Protein AF-A0A1V6E4R0-F1 (afdb_monomer_lite)

pLDDT: mean 75.66, std 22.54, range [30.5, 98.5]

Foldseek 3Di:
DPQDLVNVLVVVLVCLQPVPVVVDDDDDDDPDLDCSVLPPSNCVSCVKFKAAADCDQVSVCSTLVGGDNVVAPGPQWIWIADNVHSDTDIDGHDDDDPVNVVVVVVVVVVVDDDDDDDPVVPPPQPPAPPPQPADPVRDRPCLVVLLVQCVVVQWQDLVSSCVVVVHDSVVSVVSVVVCVVVVQWDDDPDRDTTGGRDDPVVPPPDDDDDDDDPDDDDDDDDDDDDDDDDDDDDDDDDDDDDDDDDDDD

Secondary structure (DSSP, 8-state):
----HHHHHHHHHHHHHHGGGGT-------S---TTTS-HHHHHH---EEEE--S-HHHHHHHHSSS-GGG--STTEEEEE-SS--SPEEEEPPP--HHHHHHHHHHHHTT----PPPGGGGS-GGG--------TTS--TTHHHHHHHHHHHTEE-HHHHHHHHT--HHHHHHHHHHHHHTTSB---BTTBPEEB---GGGSTT--------S--PPPPPPP--------------------------

Sequence (249 aa):
MQTTGKELEATLARLAAMSRAVGIHLVLATQRPSIDVITGLIKANIPSRIAFMVASKFDSRTIIDMVGAEKLLGRGDMLFSGAQDPFPVRMQGAFVSEEEVERVVAHVKTLGEPEYIDEEIFVDEEESEEPTLFDEDGSDPLFEKALEIVLQQGKASVSYIQRRLKIGFNRAARLVEMMEDKGIVGPAQGSKPRDVLRNPEVFDSHGMNSSFNLNSKPPIGPSLDTGSRRPIAQGQIGQDDQDKGRLSQ

Structure (mmCIF, N/CA/C/O backbone):
data_AF-A0A1V6E4R0-F1
#
_entry.id   AF-A0A1V6E4R0-F1
#
loop_
_atom_site.group_PDB
_atom_site.id
_atom_site.type_symbol
_atom_site.label_atom_id
_atom_site.label_alt_id
_atom_site.label_comp_id
_atom_site.label_asym_id
_atom_site.label_entity_id
_atom_site.label_seq_id
_atom_site.pdbx_PDB_ins_code
_atom_site.Cartn_x
_atom_site.Cartn_y
_atom_site.Cartn_z
_atom_site.occupancy
_atom_site.B_iso_or_equiv
_atom_site.auth_seq_id
_atom_site.auth_comp_id
_atom_site.auth_asym_id
_atom_site.auth_atom_id
_atom_site.pdbx_PDB_model_num
ATOM 1 N N . MET A 1 1 ? 0.170 17.679 13.433 1.00 42.09 1 MET A N 1
ATOM 2 C CA . MET A 1 1 ? 1.614 17.362 13.376 1.00 42.09 1 MET A CA 1
ATOM 3 C C . MET A 1 1 ? 1.994 17.115 11.919 1.00 42.09 1 MET A C 1
ATOM 5 O O . MET A 1 1 ? 1.344 16.296 11.286 1.00 42.09 1 MET A O 1
ATOM 9 N N . GLN A 1 2 ? 2.957 17.844 11.343 1.00 38.00 2 GLN A N 1
ATOM 10 C CA . GLN A 1 2 ? 3.540 17.429 10.059 1.00 38.00 2 GLN A CA 1
ATOM 11 C C . GLN A 1 2 ? 4.439 16.231 10.357 1.00 38.00 2 GLN A C 1
ATOM 13 O O . GLN A 1 2 ? 5.512 16.411 10.921 1.00 38.00 2 GLN A O 1
ATOM 18 N N . THR A 1 3 ? 3.978 15.019 10.056 1.00 49.62 3 THR A N 1
ATOM 19 C CA . THR A 1 3 ? 4.773 13.802 10.244 1.00 49.62 3 THR A CA 1
ATOM 20 C C . THR A 1 3 ? 6.029 13.919 9.390 1.00 49.62 3 THR A C 1
ATOM 22 O O . THR A 1 3 ? 5.954 14.041 8.164 1.00 49.62 3 THR A O 1
ATOM 25 N N . THR A 1 4 ? 7.196 13.933 10.024 1.00 66.62 4 THR A N 1
ATOM 26 C CA . THR A 1 4 ? 8.462 14.028 9.301 1.00 66.62 4 THR A CA 1
ATOM 27 C C . THR A 1 4 ? 8.647 12.738 8.499 1.00 66.62 4 THR A C 1
ATOM 29 O O . THR A 1 4 ? 8.345 11.656 9.000 1.00 66.62 4 THR A O 1
ATOM 32 N N . GLY A 1 5 ? 9.166 12.800 7.265 1.00 72.44 5 GLY A N 1
ATOM 33 C CA . GLY A 1 5 ? 9.269 11.611 6.395 1.00 72.44 5 GLY A CA 1
ATOM 34 C C . GLY A 1 5 ? 9.954 10.396 7.048 1.00 72.44 5 GLY A C 1
ATOM 35 O O . GLY A 1 5 ? 9.566 9.260 6.793 1.00 72.44 5 GLY A O 1
ATOM 36 N N . LYS A 1 6 ? 10.903 10.634 7.967 1.00 74.75 6 LYS A N 1
ATOM 37 C CA . LYS A 1 6 ? 11.596 9.587 8.739 1.00 74.75 6 LYS A CA 1
ATOM 38 C C . LYS A 1 6 ? 10.713 8.888 9.780 1.00 74.75 6 LYS A C 1
ATOM 40 O O . LYS A 1 6 ? 10.849 7.685 9.984 1.00 74.75 6 LYS A O 1
ATOM 45 N N . GLU A 1 7 ? 9.823 9.619 10.446 1.00 79.25 7 GLU A N 1
ATOM 46 C CA . GLU A 1 7 ? 8.916 9.058 11.462 1.00 79.25 7 GLU A CA 1
ATOM 47 C C . GLU A 1 7 ? 7.851 8.176 10.807 1.00 79.25 7 GLU A C 1
ATOM 49 O O . GLU A 1 7 ? 7.519 7.097 11.311 1.00 79.25 7 GLU A O 1
ATOM 54 N N . LEU A 1 8 ? 7.374 8.601 9.632 1.00 84.88 8 LEU A N 1
ATOM 55 C CA . LEU A 1 8 ? 6.464 7.818 8.805 1.00 84.88 8 LEU A CA 1
ATOM 56 C C . LEU A 1 8 ? 7.122 6.517 8.333 1.00 84.88 8 LEU A C 1
ATOM 58 O O . LEU A 1 8 ? 6.528 5.449 8.458 1.00 84.88 8 LEU A O 1
ATOM 62 N N . GLU A 1 9 ? 8.357 6.589 7.833 1.00 84.62 9 GLU A N 1
ATOM 63 C CA . GLU A 1 9 ? 9.107 5.420 7.366 1.00 84.62 9 GLU A CA 1
ATOM 64 C C . GLU A 1 9 ? 9.320 4.390 8.485 1.00 84.62 9 GLU A C 1
ATOM 66 O O . GLU A 1 9 ? 9.058 3.202 8.290 1.00 84.62 9 GLU A O 1
ATOM 71 N N . ALA A 1 10 ? 9.726 4.838 9.678 1.00 86.31 10 ALA A N 1
ATOM 72 C CA . ALA A 1 10 ? 9.909 3.964 10.836 1.00 86.31 10 ALA A CA 1
ATOM 73 C C . ALA A 1 10 ? 8.592 3.303 11.281 1.00 86.31 10 ALA A C 1
ATOM 75 O O . ALA A 1 10 ? 8.561 2.111 11.597 1.00 86.31 10 ALA A O 1
ATOM 76 N N . THR A 1 11 ? 7.491 4.057 11.271 1.00 89.19 11 THR A N 1
ATOM 77 C CA . THR A 1 11 ? 6.157 3.542 11.609 1.00 89.19 11 THR A CA 1
ATOM 78 C C . THR A 1 11 ? 5.674 2.519 10.588 1.00 89.19 11 THR A C 1
ATOM 80 O O . THR A 1 11 ? 5.191 1.451 10.967 1.00 89.19 11 THR A O 1
ATOM 83 N N . LEU A 1 12 ? 5.867 2.798 9.299 1.00 89.94 12 LEU A N 1
ATOM 84 C CA . LEU A 1 12 ? 5.490 1.892 8.223 1.00 89.94 12 LEU A CA 1
ATOM 85 C C . LEU A 1 12 ? 6.318 0.604 8.256 1.00 89.94 12 LEU A C 1
ATOM 87 O O . LEU A 1 12 ? 5.760 -0.482 8.115 1.00 89.94 12 LEU A O 1
ATOM 91 N N . ALA A 1 13 ? 7.625 0.708 8.511 1.00 87.31 13 ALA A N 1
ATOM 92 C CA . ALA A 1 13 ? 8.501 -0.446 8.686 1.00 87.31 13 ALA A CA 1
ATOM 93 C C .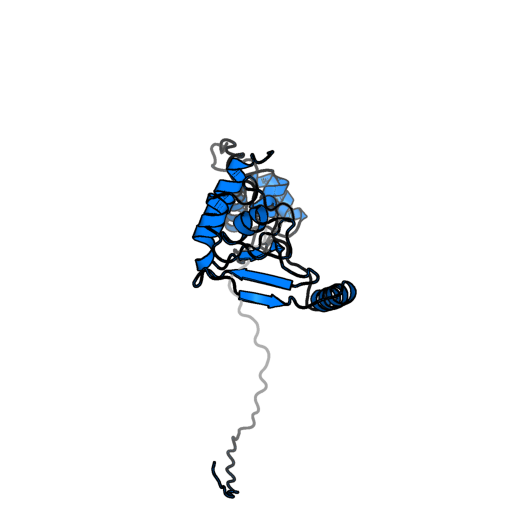 ALA A 1 13 ? 8.056 -1.322 9.869 1.00 87.31 13 ALA A C 1
ATOM 95 O O . ALA A 1 13 ? 7.944 -2.539 9.724 1.00 87.31 13 ALA A O 1
ATOM 96 N N . ARG A 1 14 ? 7.729 -0.711 11.018 1.00 89.19 14 ARG A N 1
ATOM 97 C CA . ARG A 1 14 ? 7.213 -1.422 12.200 1.00 89.19 14 ARG A CA 1
ATOM 98 C C . ARG A 1 14 ? 5.888 -2.129 11.907 1.00 89.19 14 ARG A C 1
ATOM 100 O O . ARG A 1 14 ? 5.741 -3.304 12.242 1.00 89.19 14 ARG A O 1
ATOM 107 N N . LEU A 1 15 ? 4.947 -1.439 11.257 1.00 91.69 15 LEU A N 1
ATOM 108 C CA . LEU A 1 15 ? 3.675 -2.032 10.840 1.00 91.69 15 LEU A CA 1
ATOM 109 C C . LEU A 1 15 ? 3.909 -3.216 9.900 1.00 91.69 15 LEU A C 1
ATOM 111 O O . LEU A 1 15 ? 3.406 -4.304 10.164 1.00 91.69 15 LEU A O 1
ATOM 115 N N . ALA A 1 16 ? 4.709 -3.052 8.848 1.00 88.50 16 ALA A N 1
ATOM 116 C CA . ALA A 1 16 ? 4.997 -4.118 7.891 1.00 88.50 16 ALA A CA 1
ATOM 117 C C . ALA A 1 16 ? 5.653 -5.350 8.551 1.00 88.50 16 ALA A C 1
ATOM 119 O O . ALA A 1 16 ? 5.301 -6.479 8.214 1.00 88.50 16 ALA A O 1
ATOM 120 N N . ALA A 1 17 ? 6.534 -5.152 9.538 1.00 86.19 17 ALA A N 1
ATOM 121 C CA . ALA A 1 17 ? 7.212 -6.240 10.243 1.00 86.19 17 ALA A CA 1
ATOM 122 C C . ALA A 1 17 ? 6.286 -7.072 11.153 1.00 86.19 17 ALA A C 1
ATOM 124 O O . ALA A 1 17 ? 6.442 -8.290 11.242 1.00 86.19 17 ALA A O 1
ATOM 125 N N . MET A 1 18 ? 5.338 -6.433 11.849 1.00 89.75 18 MET A N 1
ATOM 126 C CA . MET A 1 18 ? 4.561 -7.072 12.928 1.00 89.75 18 MET A CA 1
ATOM 127 C C . MET A 1 18 ? 3.125 -7.454 12.531 1.00 89.75 18 MET A C 1
ATOM 129 O O . MET A 1 18 ? 2.499 -8.290 13.181 1.00 89.75 18 MET A O 1
ATOM 133 N N . SER A 1 19 ? 2.594 -6.863 11.460 1.00 92.44 19 SER A N 1
ATOM 134 C CA . SER A 1 19 ? 1.166 -6.918 11.106 1.00 92.44 19 SER A CA 1
ATOM 135 C C . SER A 1 19 ? 0.656 -8.276 10.612 1.00 92.44 19 SER A C 1
ATOM 137 O O . SER A 1 19 ? -0.530 -8.576 10.755 1.00 92.44 19 SER A O 1
ATOM 139 N N . ARG A 1 20 ? 1.535 -9.137 10.077 1.00 90.38 20 ARG A N 1
ATOM 140 C CA . ARG A 1 20 ? 1.129 -10.399 9.429 1.00 90.38 20 ARG A CA 1
ATOM 141 C C . ARG A 1 20 ? 0.319 -11.318 10.344 1.00 90.38 20 ARG A C 1
ATOM 143 O O . ARG A 1 20 ? -0.656 -11.908 9.895 1.00 90.38 20 ARG A O 1
ATOM 150 N N . ALA A 1 21 ? 0.740 -11.475 11.597 1.00 89.56 21 ALA A N 1
ATOM 151 C CA . ALA A 1 21 ? 0.092 -12.397 12.531 1.00 89.56 21 ALA A CA 1
ATOM 152 C C . ALA A 1 21 ? -1.265 -11.879 13.037 1.00 89.56 21 ALA A C 1
ATOM 154 O O . ALA A 1 21 ? -2.096 -12.674 13.462 1.00 89.56 21 ALA A O 1
ATOM 155 N N . VAL A 1 22 ? -1.489 -10.563 12.969 1.00 94.06 22 VAL A N 1
ATOM 156 C CA . VAL A 1 22 ? -2.714 -9.898 13.442 1.00 94.06 22 VAL A CA 1
ATOM 157 C C . VAL A 1 22 ? -3.698 -9.582 12.310 1.00 94.06 22 VAL A C 1
ATOM 159 O O . VAL A 1 22 ? -4.733 -8.975 12.553 1.00 94.06 22 VAL A O 1
ATOM 162 N N . GLY A 1 23 ? -3.395 -10.000 11.074 1.00 93.75 23 GLY A N 1
ATOM 163 C CA . GLY A 1 23 ? -4.292 -9.847 9.924 1.00 93.75 23 GLY A CA 1
ATOM 164 C C . GLY A 1 23 ? -4.347 -8.436 9.335 1.00 93.75 23 GLY A C 1
ATOM 165 O O . GLY A 1 23 ? -5.290 -8.110 8.619 1.00 93.75 23 GLY A O 1
ATOM 166 N N . ILE A 1 24 ? -3.348 -7.595 9.614 1.00 93.94 24 ILE A N 1
ATOM 167 C CA . ILE A 1 24 ? -3.218 -6.277 8.984 1.00 93.94 24 ILE A CA 1
ATOM 168 C C . ILE A 1 24 ? -2.293 -6.419 7.767 1.00 93.94 24 ILE A C 1
ATOM 170 O O . ILE A 1 24 ? -1.216 -7.009 7.851 1.00 93.94 24 ILE A O 1
ATOM 174 N N . HIS A 1 25 ? -2.710 -5.887 6.618 1.00 93.69 25 HIS A N 1
ATOM 175 C CA . HIS A 1 25 ? -1.966 -5.975 5.361 1.00 93.69 25 HIS A CA 1
ATOM 176 C C . HIS A 1 25 ? -1.812 -4.592 4.734 1.00 93.69 25 HIS A C 1
ATOM 178 O O . HIS A 1 25 ? -2.755 -3.806 4.707 1.00 93.69 25 HIS A O 1
ATOM 184 N N . LEU A 1 26 ? -0.621 -4.305 4.210 1.00 93.25 26 LEU A N 1
ATOM 185 C CA . LEU A 1 26 ? -0.302 -3.027 3.581 1.00 93.25 26 LEU A CA 1
ATOM 186 C C . LEU A 1 26 ? -0.166 -3.201 2.069 1.00 93.25 26 LEU A C 1
ATOM 188 O O . LEU A 1 26 ? 0.547 -4.090 1.602 1.00 93.25 26 LEU A O 1
ATOM 192 N N . VAL A 1 27 ? -0.806 -2.309 1.316 1.00 94.75 27 VAL A N 1
ATOM 193 C CA . VAL A 1 27 ? -0.622 -2.164 -0.132 1.00 94.75 27 VAL A CA 1
ATOM 194 C C . VAL A 1 27 ? -0.104 -0.757 -0.389 1.00 94.75 27 VAL A C 1
ATOM 196 O O . VAL A 1 27 ? -0.798 0.220 -0.125 1.00 94.75 27 VAL A O 1
ATOM 199 N N . LEU A 1 28 ? 1.128 -0.656 -0.889 1.00 93.94 28 LEU A N 1
ATOM 200 C CA . LEU A 1 28 ? 1.759 0.619 -1.221 1.00 93.94 28 LEU A CA 1
ATOM 201 C C . LEU A 1 28 ? 1.906 0.738 -2.735 1.00 93.94 28 LEU A C 1
ATOM 203 O O . LEU A 1 28 ? 2.437 -0.163 -3.383 1.00 93.94 28 LEU A O 1
ATOM 207 N N . ALA A 1 29 ? 1.471 1.868 -3.286 1.00 95.94 29 ALA A N 1
ATOM 208 C CA . ALA A 1 29 ? 1.579 2.172 -4.706 1.00 95.94 29 ALA A CA 1
ATOM 209 C C . ALA A 1 29 ? 2.242 3.538 -4.903 1.00 95.94 29 ALA A C 1
ATOM 211 O O . ALA A 1 29 ? 1.951 4.495 -4.188 1.00 95.94 29 ALA A O 1
ATOM 212 N N . THR A 1 30 ? 3.136 3.638 -5.886 1.00 95.06 30 THR A N 1
ATOM 213 C CA . THR A 1 30 ? 3.796 4.895 -6.255 1.00 95.06 30 THR A CA 1
ATOM 214 C C . THR A 1 30 ? 4.071 4.935 -7.753 1.00 95.06 30 THR A C 1
ATOM 216 O O . THR A 1 30 ? 4.381 3.915 -8.363 1.00 95.06 30 THR A O 1
ATOM 219 N N . GLN A 1 31 ? 3.994 6.130 -8.338 1.00 94.81 31 GLN A N 1
ATOM 220 C CA . GLN A 1 31 ? 4.469 6.401 -9.702 1.00 94.81 31 GLN A CA 1
ATOM 221 C C . GLN A 1 31 ? 5.905 6.943 -9.725 1.00 94.81 31 GLN A C 1
ATOM 223 O O . GLN A 1 31 ? 6.468 7.165 -10.794 1.00 94.81 31 GLN A O 1
ATOM 228 N N . ARG A 1 32 ? 6.505 7.182 -8.553 1.00 92.19 32 ARG A N 1
ATOM 229 C CA . ARG A 1 32 ? 7.853 7.736 -8.406 1.00 92.19 32 ARG A CA 1
ATOM 230 C C . ARG A 1 32 ? 8.767 6.700 -7.740 1.00 92.19 32 ARG A C 1
ATOM 232 O O . ARG A 1 32 ? 8.964 6.767 -6.527 1.00 92.19 32 ARG A O 1
ATOM 239 N N . PRO A 1 33 ? 9.308 5.733 -8.502 1.00 92.12 33 PRO A N 1
ATOM 240 C CA . PRO A 1 33 ? 10.182 4.687 -7.976 1.00 92.12 33 PRO A CA 1
ATOM 241 C C . PRO A 1 33 ? 11.618 5.198 -7.762 1.00 92.12 33 PRO A C 1
ATOM 243 O O . PRO A 1 33 ? 12.558 4.741 -8.409 1.00 92.12 33 PRO A O 1
ATOM 246 N N . SER A 1 34 ? 11.797 6.168 -6.860 1.00 92.56 34 SER A N 1
ATOM 247 C CA . SER A 1 34 ? 13.116 6.669 -6.447 1.00 92.56 34 SER A CA 1
ATOM 248 C C . SER A 1 34 ? 13.572 6.039 -5.130 1.00 92.56 34 SER A C 1
ATOM 250 O O . SER A 1 34 ? 12.755 5.551 -4.351 1.00 92.56 34 SER A O 1
ATOM 252 N N . ILE A 1 35 ? 14.882 6.075 -4.864 1.00 90.62 35 ILE A N 1
ATOM 253 C CA . ILE A 1 35 ? 15.480 5.550 -3.620 1.00 90.62 35 ILE A CA 1
ATOM 254 C C . ILE A 1 35 ? 14.930 6.277 -2.385 1.00 90.62 35 ILE A C 1
ATOM 256 O O . ILE A 1 35 ? 14.773 5.661 -1.337 1.00 90.62 35 ILE A O 1
ATOM 260 N N . ASP A 1 36 ? 14.585 7.558 -2.525 1.00 88.50 36 ASP A N 1
ATOM 261 C CA . ASP A 1 36 ? 14.012 8.362 -1.439 1.00 88.50 36 ASP A CA 1
ATOM 262 C C . ASP A 1 36 ? 12.571 7.956 -1.085 1.00 88.50 36 ASP A C 1
ATOM 264 O O . ASP A 1 36 ? 12.088 8.283 -0.007 1.00 88.50 36 ASP A O 1
ATOM 268 N N . VAL A 1 37 ? 11.871 7.266 -1.995 1.00 90.75 37 VAL A N 1
ATOM 269 C CA . VAL A 1 37 ? 10.492 6.790 -1.790 1.00 90.75 37 VAL A CA 1
ATOM 270 C C . VAL A 1 37 ? 10.483 5.302 -1.444 1.00 90.75 37 VAL A C 1
ATOM 272 O O . VAL A 1 37 ? 9.828 4.883 -0.494 1.00 90.75 37 VAL A O 1
ATOM 275 N N . ILE A 1 38 ? 11.216 4.493 -2.209 1.00 93.00 38 ILE A N 1
ATOM 276 C CA . ILE A 1 38 ? 11.366 3.050 -2.000 1.00 93.00 38 ILE A CA 1
ATOM 277 C C . ILE A 1 38 ? 12.720 2.815 -1.329 1.00 93.00 38 ILE A C 1
ATOM 279 O O . ILE A 1 38 ? 13.686 2.335 -1.930 1.00 93.00 38 ILE A O 1
ATOM 283 N N . THR A 1 39 ? 12.792 3.218 -0.066 1.00 91.69 39 THR A N 1
ATOM 284 C CA . THR A 1 39 ? 14.018 3.159 0.727 1.00 91.69 39 THR A CA 1
ATOM 285 C C . THR A 1 39 ? 14.410 1.717 1.067 1.00 91.69 39 THR A C 1
ATOM 287 O O . THR A 1 39 ? 13.644 0.762 0.903 1.00 91.69 39 THR A O 1
ATOM 290 N N . GLY A 1 40 ? 15.617 1.540 1.610 1.00 90.38 40 GLY A N 1
ATOM 291 C CA . GLY A 1 40 ? 16.072 0.238 2.105 1.00 90.38 40 GLY A CA 1
ATOM 292 C C . GLY A 1 40 ? 15.180 -0.346 3.208 1.00 90.38 40 GLY A C 1
ATOM 293 O O . GLY A 1 40 ? 14.926 -1.549 3.191 1.00 90.38 40 GLY A O 1
ATOM 294 N N . LEU A 1 41 ? 14.658 0.484 4.123 1.00 89.81 41 LEU A N 1
ATOM 295 C CA . LEU A 1 41 ? 13.778 0.024 5.207 1.00 89.81 41 LEU A CA 1
ATOM 296 C C . LEU A 1 41 ? 12.429 -0.465 4.677 1.00 89.81 41 LEU A C 1
ATOM 298 O O . LEU A 1 41 ? 11.931 -1.497 5.130 1.00 89.81 41 LEU A O 1
ATOM 302 N N . ILE A 1 42 ? 11.869 0.230 3.684 1.00 90.69 42 ILE A N 1
ATOM 303 C CA . ILE A 1 42 ? 10.640 -0.193 3.004 1.00 90.69 42 ILE A CA 1
ATOM 304 C C . ILE A 1 42 ? 10.873 -1.537 2.308 1.00 90.69 42 ILE A C 1
ATOM 306 O O . ILE A 1 42 ? 10.118 -2.487 2.520 1.00 90.69 42 ILE A O 1
ATOM 310 N N . LYS A 1 43 ? 11.966 -1.664 1.543 1.00 90.75 43 LYS A N 1
ATOM 311 C CA . LYS A 1 43 ? 12.306 -2.919 0.855 1.00 90.75 43 LYS A CA 1
ATOM 312 C C . LYS A 1 43 ? 12.520 -4.079 1.824 1.00 90.75 43 LYS A C 1
ATOM 314 O O . LYS A 1 43 ? 12.065 -5.182 1.534 1.00 90.75 43 LYS A O 1
ATOM 319 N N . ALA A 1 44 ? 13.162 -3.844 2.966 1.00 90.19 44 ALA A N 1
ATOM 320 C CA . ALA A 1 44 ? 13.435 -4.884 3.954 1.00 90.19 44 ALA A CA 1
ATOM 321 C C . ALA A 1 44 ? 12.159 -5.500 4.556 1.00 90.19 44 ALA A C 1
ATOM 323 O O . ALA A 1 44 ? 12.159 -6.685 4.877 1.00 90.19 44 ALA A O 1
ATOM 324 N N . ASN A 1 45 ? 11.076 -4.724 4.677 1.00 91.75 45 ASN A N 1
ATOM 325 C CA . ASN A 1 45 ? 9.836 -5.175 5.319 1.00 91.75 45 ASN A CA 1
ATOM 326 C C . ASN A 1 45 ? 8.708 -5.518 4.333 1.00 91.75 45 ASN A C 1
ATOM 328 O O . ASN A 1 45 ? 7.705 -6.107 4.728 1.00 91.75 45 ASN A O 1
ATOM 332 N N . ILE A 1 46 ? 8.866 -5.189 3.047 1.00 92.31 46 ILE A N 1
ATOM 333 C CA . ILE A 1 46 ? 7.882 -5.471 1.995 1.00 92.31 46 ILE A CA 1
ATOM 334 C C . ILE A 1 46 ? 8.555 -6.321 0.909 1.00 92.31 46 ILE A C 1
ATOM 336 O O . ILE A 1 46 ? 9.097 -5.786 -0.066 1.00 92.31 46 ILE A O 1
ATOM 340 N N . PRO A 1 47 ? 8.573 -7.657 1.082 1.00 91.06 47 PRO A N 1
ATOM 341 C CA . PRO A 1 47 ? 9.301 -8.557 0.191 1.00 91.06 47 PRO A CA 1
ATOM 342 C C . PRO A 1 47 ? 8.534 -8.890 -1.097 1.00 91.06 47 PRO A C 1
ATOM 344 O O . PRO A 1 47 ? 9.150 -9.270 -2.084 1.00 91.06 47 PRO A O 1
ATOM 347 N N . SER A 1 48 ? 7.203 -8.748 -1.109 1.00 94.44 48 SER A N 1
ATOM 348 C CA . SER A 1 48 ? 6.384 -8.966 -2.312 1.00 94.44 48 SER A CA 1
ATOM 349 C C . SER A 1 48 ? 6.200 -7.659 -3.067 1.00 94.44 48 SER A C 1
ATOM 351 O O . SER A 1 48 ? 5.754 -6.673 -2.480 1.00 94.44 48 SER A O 1
ATOM 353 N N . ARG A 1 49 ? 6.562 -7.636 -4.351 1.00 95.94 49 ARG A N 1
ATOM 354 C CA . ARG A 1 49 ? 6.628 -6.402 -5.143 1.00 95.94 49 ARG A CA 1
ATOM 355 C C . ARG A 1 49 ? 6.104 -6.619 -6.551 1.00 95.94 49 ARG A C 1
ATOM 357 O O . ARG A 1 49 ? 6.329 -7.665 -7.154 1.00 95.94 49 ARG A O 1
ATOM 364 N N . ILE A 1 50 ? 5.430 -5.601 -7.069 1.00 97.62 50 ILE A N 1
ATOM 365 C CA . ILE A 1 50 ? 4.929 -5.550 -8.441 1.00 97.62 50 ILE A CA 1
ATOM 366 C C . ILE A 1 50 ? 5.532 -4.315 -9.102 1.00 97.62 50 ILE A C 1
ATOM 368 O O . ILE A 1 50 ? 5.430 -3.212 -8.565 1.00 97.62 50 ILE A O 1
ATOM 372 N N . ALA A 1 51 ? 6.147 -4.497 -10.266 1.00 97.81 51 ALA A N 1
ATOM 373 C CA . ALA A 1 51 ? 6.588 -3.407 -11.125 1.00 97.81 51 ALA A CA 1
ATOM 374 C C . ALA A 1 51 ? 5.811 -3.442 -12.442 1.00 97.81 51 ALA A C 1
ATOM 376 O O . ALA A 1 51 ? 5.895 -4.413 -13.193 1.00 97.81 51 ALA A O 1
ATOM 377 N N . PHE A 1 52 ? 5.081 -2.366 -12.727 1.00 98.25 52 PHE A N 1
ATOM 378 C CA . PHE A 1 52 ? 4.589 -2.072 -14.072 1.00 98.25 52 PHE A CA 1
ATOM 379 C C . PHE A 1 52 ? 5.706 -1.457 -14.923 1.00 98.25 52 PHE A C 1
ATOM 381 O O . PHE A 1 52 ? 6.831 -1.276 -14.456 1.00 98.25 52 PHE A O 1
ATOM 388 N N . MET A 1 53 ? 5.396 -1.133 -16.180 1.00 97.88 53 MET A N 1
ATOM 389 C CA . MET A 1 53 ? 6.326 -0.444 -17.072 1.00 97.88 53 MET A CA 1
ATOM 390 C C . MET A 1 53 ? 6.898 0.822 -16.421 1.00 97.88 53 MET A C 1
ATOM 392 O O . MET A 1 53 ? 6.153 1.709 -16.005 1.00 97.88 53 MET A O 1
ATOM 396 N N . VAL A 1 54 ? 8.227 0.905 -16.373 1.00 97.38 54 VAL A N 1
ATOM 397 C CA . VAL A 1 54 ? 8.980 2.057 -15.852 1.00 97.38 54 VAL A CA 1
ATOM 398 C C . VAL A 1 54 ? 9.873 2.663 -16.928 1.00 97.38 54 VAL A C 1
ATOM 400 O O . VAL A 1 54 ? 10.159 2.034 -17.944 1.00 97.38 54 VAL A O 1
ATOM 403 N N . ALA A 1 55 ? 10.339 3.890 -16.700 1.00 95.88 55 ALA A N 1
ATOM 404 C CA . ALA A 1 55 ? 11.126 4.626 -17.684 1.00 95.88 55 ALA A CA 1
ATOM 405 C C . ALA A 1 55 ? 12.553 4.082 -17.855 1.00 95.88 55 ALA A C 1
ATOM 407 O O . ALA A 1 55 ? 13.133 4.205 -18.935 1.00 95.88 55 ALA A O 1
ATOM 408 N N . SER A 1 56 ? 13.151 3.508 -16.804 1.00 97.25 56 SER A N 1
ATOM 409 C CA . SER A 1 56 ? 14.566 3.145 -16.827 1.00 97.25 56 SER A CA 1
ATOM 410 C C . SER A 1 56 ? 14.906 1.849 -16.086 1.00 97.25 56 SER A C 1
ATOM 412 O O . SER A 1 56 ? 14.212 1.396 -15.177 1.00 97.25 56 SER A O 1
ATOM 414 N N . LYS A 1 57 ? 16.072 1.283 -16.431 1.00 97.94 57 LYS A N 1
ATOM 415 C CA . LYS A 1 57 ? 16.689 0.159 -15.700 1.00 97.94 57 LYS A CA 1
ATOM 416 C C . LYS A 1 57 ? 16.950 0.488 -14.230 1.00 97.94 57 LYS A C 1
ATOM 418 O O . LYS A 1 57 ? 17.033 -0.424 -13.412 1.00 97.94 57 LYS A O 1
ATOM 423 N N . PHE A 1 58 ? 17.177 1.764 -13.916 1.00 97.31 58 PHE A N 1
ATOM 424 C CA . PHE A 1 58 ? 17.401 2.213 -12.547 1.00 97.31 58 PHE A CA 1
ATOM 425 C C . PHE A 1 58 ? 16.104 2.103 -11.745 1.00 97.31 58 PHE A C 1
ATOM 427 O O . PHE A 1 58 ? 16.100 1.438 -10.717 1.00 97.31 58 PHE A O 1
ATOM 434 N N . ASP A 1 59 ? 14.995 2.607 -12.288 1.00 96.94 59 ASP A N 1
ATOM 435 C CA . ASP A 1 59 ? 13.665 2.502 -11.675 1.00 96.94 59 ASP A CA 1
ATOM 436 C C . ASP A 1 59 ? 13.240 1.042 -11.473 1.00 96.94 59 ASP A C 1
ATOM 438 O O . ASP A 1 59 ? 12.732 0.682 -10.413 1.00 96.94 59 ASP A O 1
ATOM 442 N N . SER A 1 60 ? 13.519 0.173 -12.454 1.00 97.25 60 SER A N 1
ATOM 443 C CA . SER A 1 60 ? 13.262 -1.270 -12.332 1.00 97.25 60 SER A CA 1
ATOM 444 C C . SER A 1 60 ? 13.996 -1.855 -11.123 1.00 97.25 60 SER A C 1
ATOM 446 O O . SER A 1 60 ? 13.389 -2.535 -10.296 1.00 97.25 60 SER A O 1
ATOM 448 N N . ARG A 1 61 ? 15.290 -1.542 -10.969 1.00 96.00 61 ARG A N 1
ATOM 449 C CA . ARG A 1 61 ? 16.076 -2.002 -9.816 1.00 96.00 61 ARG A CA 1
ATOM 450 C C . ARG A 1 61 ? 15.594 -1.399 -8.504 1.00 96.00 61 ARG A C 1
ATOM 452 O O . ARG A 1 61 ? 15.657 -2.074 -7.486 1.00 96.00 61 ARG A O 1
ATOM 459 N N . THR A 1 62 ? 15.109 -0.164 -8.508 1.00 96.50 62 THR A N 1
ATOM 460 C CA . THR A 1 62 ? 14.565 0.451 -7.296 1.00 96.50 62 THR A CA 1
ATOM 461 C C . THR A 1 62 ? 13.353 -0.321 -6.769 1.00 96.50 62 THR A C 1
ATOM 463 O O . THR A 1 62 ? 13.238 -0.493 -5.559 1.00 96.50 62 THR A O 1
ATOM 466 N N . ILE A 1 63 ? 12.484 -0.832 -7.652 1.00 96.31 63 ILE A N 1
ATOM 467 C CA . ILE A 1 63 ? 11.267 -1.557 -7.252 1.00 96.31 63 ILE A CA 1
ATOM 468 C C . ILE A 1 63 ? 11.551 -3.035 -6.963 1.00 96.31 63 ILE A C 1
ATOM 470 O O . ILE A 1 63 ? 11.182 -3.519 -5.902 1.00 96.31 63 ILE A O 1
ATOM 474 N N . ILE A 1 64 ? 12.169 -3.768 -7.895 1.00 95.62 64 ILE A N 1
ATOM 475 C CA . ILE A 1 64 ? 12.279 -5.243 -7.841 1.00 95.62 64 ILE A CA 1
ATOM 476 C C . ILE A 1 64 ? 13.721 -5.749 -7.710 1.00 95.62 64 ILE A C 1
ATOM 478 O O . ILE A 1 64 ? 13.972 -6.927 -7.927 1.00 95.62 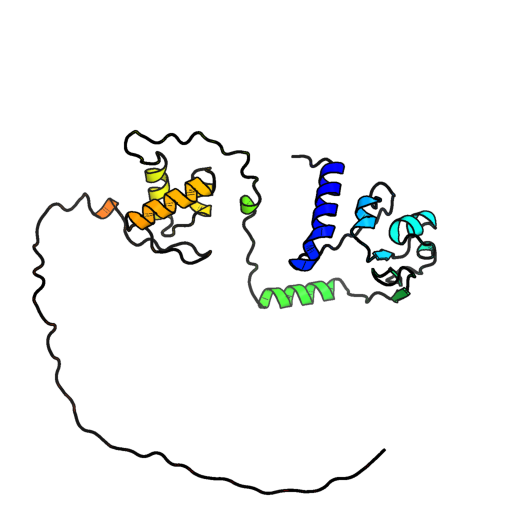64 ILE A O 1
ATOM 482 N N . ASP A 1 65 ? 14.688 -4.871 -7.417 1.00 94.31 65 ASP A N 1
ATOM 483 C CA . ASP A 1 65 ? 16.125 -5.190 -7.299 1.00 94.31 65 ASP A CA 1
ATOM 484 C C . ASP A 1 65 ? 16.751 -5.821 -8.573 1.00 94.31 65 ASP A C 1
ATOM 486 O O . ASP A 1 65 ? 17.934 -6.163 -8.613 1.00 94.31 65 ASP A O 1
ATOM 490 N N . MET A 1 66 ? 15.986 -5.887 -9.669 1.00 95.44 66 MET A N 1
ATOM 491 C CA . MET A 1 66 ? 16.358 -6.454 -10.965 1.00 95.44 66 MET A CA 1
ATOM 492 C C . MET A 1 66 ? 15.974 -5.518 -12.115 1.00 95.44 66 MET A C 1
ATOM 494 O O . MET A 1 66 ? 15.168 -4.600 -11.973 1.00 95.44 66 MET A O 1
ATOM 498 N N . VAL A 1 67 ? 16.574 -5.745 -13.283 1.00 97.25 67 VAL A N 1
ATOM 499 C CA . VAL A 1 67 ? 16.169 -5.088 -14.537 1.00 97.25 67 VAL A CA 1
ATOM 500 C C . VAL A 1 67 ? 15.076 -5.899 -15.226 1.00 97.25 67 VAL A C 1
ATOM 502 O O . VAL A 1 67 ? 15.015 -7.115 -15.058 1.00 97.25 67 VAL A O 1
ATOM 505 N N . GLY A 1 68 ? 14.261 -5.252 -16.052 1.00 96.94 68 GLY A N 1
ATOM 506 C CA . GLY A 1 68 ? 13.236 -5.907 -16.859 1.00 96.94 68 GLY A CA 1
ATOM 507 C C . GLY A 1 68 ? 11.940 -5.115 -16.935 1.00 96.94 68 GLY A C 1
ATOM 508 O O . GLY A 1 68 ? 11.279 -5.160 -17.971 1.00 96.94 68 GLY A O 1
ATOM 509 N N . ALA A 1 69 ? 11.603 -4.347 -15.895 1.00 97.94 69 ALA A N 1
ATOM 510 C CA . ALA A 1 69 ? 10.369 -3.567 -15.881 1.00 97.94 69 ALA A CA 1
ATOM 511 C C . ALA A 1 69 ? 10.386 -2.441 -16.933 1.00 97.94 69 ALA A C 1
ATOM 513 O O . ALA A 1 69 ? 9.343 -2.060 -17.455 1.00 97.94 69 ALA A O 1
ATOM 514 N N . GLU A 1 70 ? 11.568 -1.960 -17.332 1.00 97.62 70 GLU A N 1
ATOM 515 C CA . GLU A 1 70 ? 11.721 -0.973 -18.408 1.00 97.62 70 GLU A CA 1
ATOM 516 C C . GLU A 1 70 ? 11.402 -1.519 -19.810 1.00 97.62 70 GLU A C 1
ATOM 518 O O . GLU A 1 70 ? 11.356 -0.764 -20.777 1.00 97.62 70 GLU A O 1
ATOM 523 N N . LYS A 1 71 ? 11.229 -2.840 -19.937 1.00 98.00 71 LYS A N 1
ATOM 524 C CA . LYS A 1 71 ? 10.923 -3.533 -21.199 1.00 98.00 71 LYS A CA 1
ATOM 525 C C . LYS A 1 71 ? 9.465 -3.980 -21.298 1.00 98.00 71 LYS A C 1
ATOM 527 O O . LYS A 1 71 ? 9.103 -4.641 -22.272 1.00 9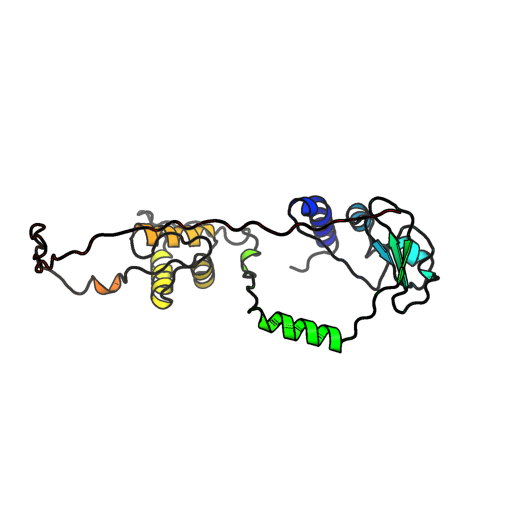8.00 71 LYS A O 1
ATOM 532 N N . LEU A 1 72 ? 8.660 -3.698 -20.277 1.00 98.31 72 LEU A N 1
ATOM 533 C CA . LEU A 1 72 ? 7.239 -4.023 -20.279 1.00 98.31 72 LEU A CA 1
ATOM 534 C C . LEU A 1 72 ? 6.500 -3.173 -21.316 1.00 98.31 72 LEU A C 1
ATOM 536 O O . LEU A 1 72 ? 6.958 -2.106 -21.714 1.00 98.31 72 LEU A O 1
ATOM 540 N N . LEU A 1 73 ? 5.346 -3.663 -21.753 1.00 97.75 73 LEU A N 1
ATOM 541 C CA . LEU A 1 73 ? 4.553 -3.074 -22.836 1.00 97.75 73 LEU A CA 1
ATOM 542 C C . LEU A 1 73 ? 3.534 -2.031 -22.340 1.00 97.75 73 LEU A C 1
ATOM 544 O O . LEU A 1 73 ? 2.829 -1.416 -23.141 1.00 97.75 73 LEU A O 1
ATOM 548 N N . GLY A 1 74 ? 3.436 -1.839 -21.021 1.00 96.25 74 GLY A N 1
ATOM 549 C CA . GLY A 1 74 ? 2.391 -1.040 -20.384 1.00 96.25 74 GLY A CA 1
ATOM 550 C C . GLY A 1 74 ? 1.036 -1.756 -20.380 1.00 96.25 74 GLY A C 1
ATOM 551 O O . GLY A 1 74 ? 0.963 -2.970 -20.545 1.00 96.25 74 GLY A O 1
ATOM 552 N N . ARG A 1 75 ? -0.055 -1.004 -20.163 1.00 96.25 75 ARG A N 1
ATOM 553 C CA . ARG A 1 75 ? -1.447 -1.512 -20.214 1.00 96.25 75 ARG A CA 1
ATOM 554 C C . ARG A 1 75 ? -1.675 -2.809 -19.411 1.00 96.25 75 ARG A C 1
ATOM 556 O O . ARG A 1 75 ? -2.298 -3.751 -19.893 1.00 96.25 75 ARG A O 1
ATOM 563 N N . GLY A 1 76 ? -1.152 -2.854 -18.188 1.00 96.50 76 GLY A N 1
ATOM 564 C CA . GLY A 1 76 ? -1.302 -3.995 -17.282 1.00 96.50 76 GLY A CA 1
ATOM 565 C C . GLY A 1 76 ? -0.167 -5.022 -17.331 1.00 96.50 76 GLY A C 1
ATOM 566 O O . GLY A 1 76 ? -0.119 -5.872 -16.451 1.00 96.50 76 GLY A O 1
ATOM 567 N N . ASP A 1 77 ? 0.766 -4.943 -18.282 1.00 98.50 77 ASP A N 1
ATOM 568 C CA . ASP A 1 77 ? 1.961 -5.797 -18.289 1.00 98.50 77 ASP A CA 1
ATOM 569 C C . ASP A 1 77 ? 2.864 -5.463 -17.089 1.00 98.50 77 ASP A C 1
ATOM 571 O O . ASP A 1 77 ? 3.205 -4.294 -16.863 1.00 98.50 77 ASP A O 1
ATOM 575 N N . MET A 1 78 ? 3.221 -6.480 -16.302 1.00 98.19 78 MET A N 1
ATOM 576 C CA . MET A 1 78 ? 3.916 -6.322 -15.023 1.00 98.19 78 MET A CA 1
ATOM 577 C C . MET A 1 78 ? 4.882 -7.468 -14.712 1.00 98.19 78 MET A C 1
ATOM 579 O O . MET A 1 78 ? 4.758 -8.583 -15.220 1.00 98.19 78 MET A O 1
ATOM 583 N N . LEU A 1 79 ? 5.841 -7.193 -13.830 1.00 98.12 79 LEU A N 1
ATOM 584 C CA . LEU A 1 79 ? 6.695 -8.185 -13.183 1.00 98.12 79 LEU A CA 1
ATOM 585 C C . LEU A 1 79 ? 6.316 -8.298 -11.707 1.00 98.12 79 LEU A C 1
ATOM 587 O O . LEU A 1 79 ? 6.254 -7.288 -11.007 1.00 98.12 79 LEU A O 1
ATOM 591 N N . PHE A 1 80 ? 6.113 -9.522 -11.233 1.00 97.31 80 PHE A N 1
ATOM 592 C CA . PHE A 1 80 ? 5.864 -9.835 -9.831 1.00 97.31 8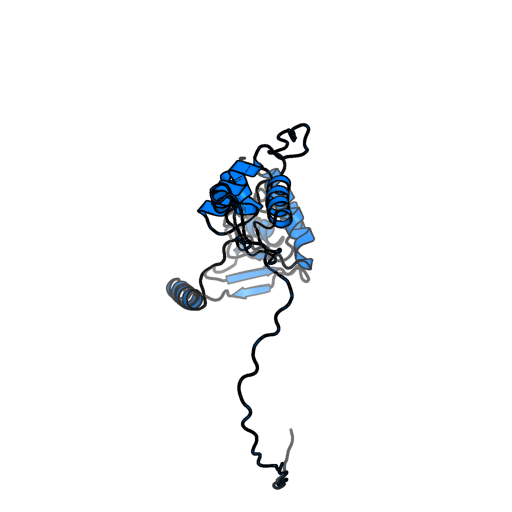0 PHE A CA 1
ATOM 593 C C . PHE A 1 80 ? 7.062 -10.568 -9.229 1.00 97.31 80 PHE A C 1
ATOM 595 O O . PHE A 1 80 ? 7.446 -11.621 -9.726 1.00 97.31 80 PHE A O 1
ATOM 602 N N . SER A 1 81 ? 7.617 -10.031 -8.144 1.00 95.44 81 SER A N 1
ATOM 603 C CA . SER A 1 81 ? 8.619 -10.695 -7.308 1.00 95.44 81 SER A CA 1
ATOM 604 C C . SER A 1 81 ? 7.973 -11.083 -5.986 1.00 95.44 81 SER A C 1
ATOM 606 O O . SER A 1 81 ? 7.431 -10.227 -5.280 1.00 95.44 81 SER A O 1
ATOM 608 N N . GLY A 1 82 ? 8.022 -12.368 -5.648 1.00 93.25 82 GLY A N 1
ATOM 609 C CA . GLY A 1 82 ? 7.437 -12.888 -4.420 1.00 93.25 82 GLY A CA 1
ATOM 610 C C . GLY A 1 82 ? 8.401 -12.821 -3.238 1.00 93.25 82 GLY A C 1
ATOM 611 O O . GLY A 1 82 ? 9.601 -12.632 -3.393 1.00 93.25 82 GLY A O 1
ATOM 612 N N . ALA A 1 83 ? 7.873 -13.052 -2.034 1.00 88.31 83 ALA A N 1
ATOM 613 C CA . ALA A 1 83 ? 8.709 -13.171 -0.838 1.00 88.31 83 ALA A CA 1
ATOM 614 C C . ALA A 1 83 ? 9.562 -14.453 -0.807 1.00 88.31 83 ALA A C 1
ATOM 616 O O . ALA A 1 83 ? 10.590 -14.484 -0.139 1.00 88.31 83 ALA A O 1
ATOM 617 N N . GLN A 1 84 ? 9.103 -15.512 -1.481 1.00 88.31 84 GLN A N 1
ATOM 618 C CA . GLN A 1 84 ? 9.769 -16.821 -1.511 1.00 88.31 84 GLN A CA 1
ATOM 619 C C . GLN A 1 84 ? 10.725 -16.964 -2.695 1.00 88.31 84 GLN A C 1
ATOM 621 O O . GLN A 1 84 ? 11.740 -17.643 -2.583 1.00 88.31 84 GLN A O 1
ATOM 626 N N . ASP A 1 85 ? 10.390 -16.329 -3.818 1.00 87.81 85 ASP A N 1
ATOM 627 C CA . ASP A 1 85 ? 11.175 -16.373 -5.043 1.00 87.81 85 ASP A CA 1
ATOM 628 C C . ASP A 1 85 ? 11.501 -14.939 -5.486 1.00 87.81 85 ASP A C 1
ATOM 630 O O . ASP A 1 85 ? 10.583 -14.193 -5.857 1.00 87.81 85 ASP A O 1
ATOM 634 N N . PRO A 1 86 ? 12.782 -14.530 -5.417 1.00 81.44 86 PRO A N 1
ATOM 635 C CA . PRO A 1 86 ? 13.204 -13.204 -5.835 1.00 81.44 86 PRO A CA 1
ATOM 636 C C . PRO A 1 86 ? 13.262 -13.055 -7.360 1.00 81.44 86 PRO A C 1
ATOM 638 O O . PRO A 1 86 ? 13.481 -11.943 -7.835 1.00 81.44 86 PRO A O 1
ATOM 641 N N . PHE A 1 87 ? 13.109 -14.133 -8.139 1.00 93.19 87 PHE A N 1
ATOM 642 C CA . PHE A 1 87 ? 13.081 -14.049 -9.595 1.00 93.19 87 PHE A CA 1
ATOM 643 C C . PHE A 1 87 ? 11.698 -13.585 -10.078 1.00 93.19 87 PHE A C 1
ATOM 645 O O . PHE A 1 87 ? 10.704 -14.283 -9.867 1.00 93.19 87 PHE A O 1
ATOM 652 N N . PRO A 1 88 ? 11.600 -12.423 -10.754 1.00 95.25 88 PRO A N 1
ATOM 653 C CA . PRO A 1 88 ? 10.311 -11.885 -11.138 1.00 95.25 88 PRO A CA 1
ATOM 654 C C . PRO A 1 88 ? 9.632 -12.730 -12.214 1.00 95.25 88 PRO A C 1
ATOM 656 O O . PRO A 1 88 ? 10.216 -13.032 -13.258 1.00 95.25 88 PRO A O 1
ATOM 659 N N . VAL A 1 89 ? 8.357 -13.027 -11.997 1.00 96.31 89 VAL A N 1
ATOM 660 C CA . VAL A 1 89 ? 7.477 -13.664 -12.976 1.00 96.31 89 VAL A CA 1
ATOM 661 C C . VAL A 1 89 ? 6.719 -12.578 -13.730 1.00 96.31 89 VAL A C 1
ATOM 663 O O . VAL A 1 89 ? 6.151 -11.665 -13.129 1.00 96.31 89 VAL A O 1
ATOM 666 N N . ARG A 1 90 ? 6.700 -12.662 -15.063 1.00 97.94 90 ARG A N 1
ATOM 667 C CA . ARG A 1 90 ? 5.917 -11.744 -15.897 1.00 97.94 90 ARG A CA 1
ATOM 668 C C . ARG A 1 90 ? 4.444 -12.130 -15.879 1.00 97.94 90 ARG A C 1
ATOM 670 O O . ARG A 1 90 ? 4.107 -13.294 -16.080 1.00 97.94 90 ARG A O 1
ATOM 677 N N . MET A 1 91 ? 3.579 -11.147 -15.664 1.00 97.31 91 MET A N 1
ATOM 678 C CA . MET A 1 91 ? 2.135 -11.316 -15.551 1.00 97.31 91 MET A CA 1
ATOM 679 C C . MET A 1 91 ? 1.405 -10.221 -16.332 1.00 97.31 91 MET A C 1
ATOM 681 O O . MET A 1 91 ? 1.927 -9.124 -16.516 1.00 97.31 91 MET A O 1
ATOM 685 N N . GLN A 1 92 ? 0.172 -10.513 -16.744 1.00 98.06 92 GLN A N 1
ATOM 686 C CA . GLN A 1 92 ? -0.733 -9.540 -17.347 1.00 98.06 92 GLN A CA 1
ATOM 687 C C . GLN A 1 92 ? -1.833 -9.190 -16.344 1.00 98.06 92 GLN A C 1
ATOM 689 O O . GLN A 1 92 ? -2.583 -10.061 -15.904 1.00 98.06 92 GLN A O 1
ATOM 694 N N . GLY A 1 93 ? -1.929 -7.914 -15.988 1.00 97.06 93 GLY A N 1
ATOM 695 C CA . GLY A 1 93 ? -2.987 -7.386 -15.141 1.00 97.06 93 GLY A CA 1
ATOM 696 C C . GLY A 1 93 ? -4.342 -7.466 -15.835 1.00 97.06 93 GLY A C 1
ATOM 697 O O . GLY A 1 93 ? -4.461 -7.158 -17.026 1.00 97.06 93 GLY A O 1
ATOM 698 N N . ALA A 1 94 ? -5.361 -7.871 -15.077 1.00 97.25 94 ALA A N 1
ATOM 699 C CA . ALA A 1 94 ? -6.741 -7.792 -15.523 1.00 97.25 94 ALA A CA 1
ATOM 700 C C . ALA A 1 94 ? -7.138 -6.320 -15.688 1.00 97.25 94 ALA A C 1
ATOM 702 O O . ALA A 1 94 ? -6.871 -5.493 -14.815 1.00 97.25 94 ALA A O 1
ATOM 703 N N . PHE A 1 95 ? -7.758 -6.002 -16.820 1.00 97.50 95 PHE A N 1
ATOM 704 C CA . PHE A 1 95 ? -8.358 -4.695 -17.032 1.00 97.50 95 PHE A CA 1
ATOM 705 C C . PHE A 1 95 ? -9.732 -4.669 -16.365 1.00 97.50 95 PHE A C 1
ATOM 707 O O . PHE A 1 95 ? -10.520 -5.591 -16.560 1.00 97.50 95 PHE A O 1
ATOM 714 N N . VAL A 1 96 ? -9.988 -3.617 -15.596 1.00 97.81 96 VAL A N 1
ATOM 715 C CA . VAL A 1 96 ? -11.291 -3.319 -15.005 1.00 97.81 96 VAL A CA 1
ATOM 716 C C . VAL A 1 96 ? -11.598 -1.870 -15.349 1.00 97.81 96 VAL A C 1
ATOM 718 O O . VAL A 1 96 ? -10.766 -0.993 -15.097 1.00 97.81 96 VAL A O 1
ATOM 721 N N . SER A 1 97 ? -12.748 -1.626 -15.971 1.00 98.19 97 SER A N 1
ATOM 722 C CA . SER A 1 97 ? -13.173 -0.278 -16.342 1.00 98.19 97 SER A CA 1
ATOM 723 C C . SER A 1 97 ? -13.711 0.497 -15.136 1.00 98.19 97 SER A C 1
ATOM 725 O O . SER A 1 97 ? -14.086 -0.082 -14.115 1.00 98.19 97 SER A O 1
ATOM 727 N N . GLU A 1 98 ? -13.775 1.823 -15.246 1.00 97.81 98 GLU A N 1
ATOM 728 C CA . GLU A 1 98 ? -14.361 2.666 -14.198 1.00 97.81 98 GLU A CA 1
ATOM 729 C C . GLU A 1 98 ? -15.835 2.305 -13.965 1.00 97.81 98 GLU A C 1
ATOM 731 O O . GLU A 1 98 ? -16.261 2.133 -12.824 1.00 97.81 98 GLU A O 1
ATOM 736 N N . GLU A 1 99 ? -16.584 2.028 -15.036 1.00 98.44 99 GLU A N 1
ATOM 737 C CA . GLU A 1 99 ? -17.982 1.609 -14.939 1.00 98.44 99 GLU A CA 1
ATOM 738 C C . GLU A 1 99 ? -18.131 0.248 -14.240 1.00 98.44 99 GLU A C 1
ATOM 740 O O . GLU A 1 99 ? -19.145 -0.010 -13.592 1.00 98.44 99 GLU A O 1
ATOM 745 N N . GLU A 1 100 ? -17.166 -0.667 -14.388 1.00 98.38 100 GLU A N 1
ATOM 746 C CA . GLU A 1 100 ? -17.147 -1.934 -13.646 1.00 98.38 100 GLU A CA 1
ATOM 747 C C . GLU A 1 100 ? -16.954 -1.704 -12.148 1.00 98.38 100 GLU A C 1
ATOM 749 O O . GLU A 1 100 ? -17.684 -2.291 -11.345 1.00 98.38 100 GLU A O 1
ATOM 754 N N . VAL A 1 101 ? -16.030 -0.814 -11.774 1.00 98.38 101 VAL A N 1
ATOM 755 C CA . VAL A 1 101 ? -15.805 -0.429 -10.375 1.00 98.38 101 VAL A CA 1
ATOM 756 C C . VAL A 1 101 ? -17.068 0.192 -9.784 1.00 98.38 101 VAL A C 1
ATOM 758 O O . VAL A 1 101 ? -17.515 -0.234 -8.719 1.00 98.38 101 VAL A O 1
ATOM 761 N N . GLU A 1 102 ? -17.696 1.136 -10.486 1.00 98.31 102 GLU A N 1
ATOM 762 C CA . GLU A 1 102 ? -18.931 1.783 -10.035 1.00 98.31 102 GLU A CA 1
ATOM 763 C C . GLU A 1 102 ? -20.068 0.782 -9.818 1.00 98.31 102 GLU A C 1
ATOM 765 O O . GLU A 1 102 ? -20.763 0.850 -8.802 1.00 98.31 102 GLU A O 1
ATOM 770 N N . ARG A 1 103 ? -20.235 -0.190 -10.725 1.00 98.31 103 ARG A N 1
ATOM 771 C CA . ARG A 1 103 ? -21.245 -1.249 -10.570 1.00 98.31 103 ARG A CA 1
ATOM 772 C C . ARG A 1 103 ? -20.999 -2.099 -9.327 1.00 98.31 103 ARG A C 1
ATOM 774 O O . ARG A 1 103 ? -21.951 -2.395 -8.604 1.00 98.31 103 ARG A O 1
ATOM 781 N N . VAL A 1 104 ? -19.747 -2.476 -9.060 1.00 97.88 104 VAL A N 1
ATOM 782 C CA . VAL A 1 104 ? -19.393 -3.246 -7.856 1.00 97.88 104 VAL A CA 1
ATOM 783 C C . VAL A 1 104 ? -19.645 -2.418 -6.598 1.00 97.88 104 VAL A C 1
ATOM 785 O O . VAL A 1 104 ? -20.287 -2.905 -5.671 1.00 97.88 104 VAL A O 1
ATOM 788 N N . VAL A 1 105 ? -19.219 -1.152 -6.573 1.00 97.56 105 VAL A N 1
ATOM 789 C CA . VAL A 1 105 ? -19.448 -0.244 -5.438 1.00 97.56 105 VAL A CA 1
ATOM 790 C C . VAL A 1 105 ? -20.943 -0.055 -5.177 1.00 97.56 105 VAL A C 1
ATOM 792 O O . VAL A 1 105 ? -21.377 -0.137 -4.028 1.00 97.56 105 VAL A O 1
ATOM 795 N N . ALA A 1 106 ? -21.744 0.161 -6.223 1.00 97.56 106 ALA A N 1
ATOM 796 C CA . ALA A 1 106 ? -23.192 0.303 -6.107 1.00 97.56 106 ALA A CA 1
ATOM 797 C C . ALA A 1 106 ? -23.838 -0.958 -5.522 1.00 97.56 106 ALA A C 1
ATOM 799 O O . ALA A 1 106 ? -24.679 -0.851 -4.635 1.00 97.56 106 ALA A O 1
ATOM 800 N N . HIS A 1 107 ? -23.411 -2.145 -5.962 1.00 97.81 107 HIS A N 1
ATOM 801 C CA . HIS A 1 107 ? -23.892 -3.405 -5.406 1.00 97.81 107 HIS A CA 1
ATOM 802 C C . HIS A 1 107 ? -23.507 -3.570 -3.929 1.00 97.81 107 HIS A C 1
ATOM 804 O O . HIS A 1 107 ? -24.372 -3.875 -3.112 1.00 97.81 107 HIS A O 1
ATOM 810 N N . VAL A 1 108 ? -22.248 -3.309 -3.558 1.00 97.12 108 VAL A N 1
ATOM 811 C CA . VAL A 1 108 ? -21.774 -3.435 -2.166 1.00 97.12 108 VAL A CA 1
ATOM 812 C C . VAL A 1 108 ? -22.549 -2.513 -1.222 1.00 97.12 108 VAL A C 1
ATOM 814 O O . VAL A 1 108 ? -22.927 -2.946 -0.138 1.00 97.12 108 VAL A O 1
ATOM 817 N N . LYS A 1 109 ? -22.881 -1.289 -1.650 1.00 96.62 109 LYS A N 1
ATOM 818 C CA . LYS A 1 109 ? -23.714 -0.356 -0.868 1.00 96.62 109 LYS A CA 1
ATOM 819 C C . LYS A 1 109 ? -25.116 -0.892 -0.555 1.00 96.62 109 LYS A C 1
ATOM 821 O O . LYS A 1 109 ? -25.719 -0.465 0.419 1.00 96.62 109 LYS A O 1
ATOM 826 N N . THR A 1 110 ? -25.643 -1.832 -1.345 1.00 97.44 110 THR A N 1
ATOM 827 C CA . THR A 1 110 ? -26.941 -2.466 -1.042 1.00 97.44 110 THR A CA 1
ATOM 828 C C . THR A 1 110 ? -26.863 -3.499 0.082 1.00 97.44 110 THR A C 1
ATOM 830 O O . THR A 1 110 ? -27.897 -3.874 0.630 1.00 97.44 110 THR A O 1
ATOM 833 N N . LEU A 1 111 ? -25.658 -3.964 0.432 1.00 96.81 111 LEU A N 1
ATOM 834 C CA . LEU A 1 111 ? -25.448 -4.999 1.446 1.00 96.81 111 LEU A CA 1
ATOM 835 C C . LEU A 1 111 ? -25.426 -4.435 2.875 1.00 96.81 111 LEU A C 1
ATOM 837 O O . LEU A 1 111 ? -25.619 -5.194 3.823 1.00 96.81 111 LEU A O 1
ATOM 841 N N . GLY A 1 112 ? -25.212 -3.127 3.040 1.00 93.44 1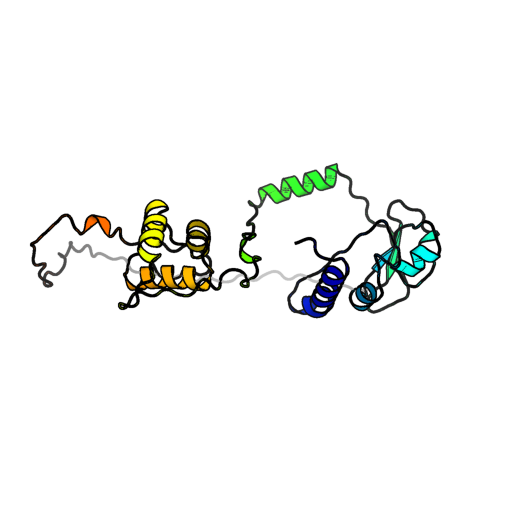12 GLY A N 1
ATOM 842 C CA . GLY A 1 112 ? -25.223 -2.461 4.339 1.00 93.44 112 GLY A CA 1
ATOM 843 C C . GLY A 1 112 ? -24.545 -1.092 4.325 1.00 93.44 112 GLY A C 1
ATOM 844 O O . GLY A 1 112 ? -23.796 -0.758 3.406 1.00 93.44 112 GLY A O 1
ATOM 845 N N . GLU A 1 113 ? -24.807 -0.316 5.375 1.00 92.31 113 GLU A N 1
ATOM 846 C CA . GLU A 1 113 ? -24.135 0.959 5.627 1.00 92.31 113 GLU A CA 1
ATOM 847 C C . GLU A 1 113 ? -22.762 0.728 6.289 1.00 92.31 113 GLU A C 1
ATOM 849 O O . GLU A 1 113 ? -22.611 -0.209 7.080 1.00 92.31 113 GLU A O 1
ATOM 854 N N . PRO A 1 114 ? -21.752 1.563 5.994 1.00 91.62 114 PRO A N 1
ATOM 855 C CA . PRO A 1 114 ? -20.430 1.456 6.601 1.00 91.62 114 PRO A CA 1
ATOM 856 C C . PRO A 1 114 ? -20.455 1.787 8.103 1.00 91.62 114 PRO A C 1
ATOM 858 O O . PRO A 1 114 ? -20.953 2.833 8.519 1.00 91.62 114 PRO A O 1
ATOM 861 N N . GLU A 1 115 ? -19.850 0.921 8.917 1.00 89.19 115 GLU A N 1
ATOM 862 C CA . GLU A 1 115 ? -19.572 1.180 10.333 1.00 89.19 115 GLU A CA 1
ATOM 863 C C . GLU A 1 115 ? -18.171 1.794 10.465 1.00 89.19 115 GLU A C 1
ATOM 865 O O . GLU A 1 115 ? -17.159 1.093 10.463 1.00 89.19 115 GLU A O 1
ATOM 870 N N . TYR A 1 116 ? -18.098 3.125 10.514 1.00 84.94 116 TYR A N 1
ATOM 871 C CA . TYR A 1 116 ? -16.831 3.838 10.671 1.00 84.94 116 TYR A CA 1
ATOM 872 C C . TYR A 1 116 ? -16.357 3.816 12.128 1.00 84.94 116 TYR A C 1
ATOM 874 O O . TYR A 1 116 ? -17.130 4.079 13.050 1.00 84.94 116 TYR A O 1
ATOM 882 N N . ILE A 1 117 ? -15.068 3.534 12.324 1.00 79.69 117 ILE A N 1
ATOM 883 C CA . ILE A 1 117 ? -14.396 3.666 13.621 1.00 79.69 117 ILE A CA 1
ATOM 884 C C . ILE A 1 117 ? -14.174 5.159 13.880 1.00 79.69 117 ILE A C 1
ATOM 886 O O . ILE A 1 117 ? -13.684 5.867 13.003 1.00 79.69 117 ILE A O 1
ATOM 890 N N . ASP A 1 118 ? -14.551 5.629 15.068 1.00 73.50 118 ASP A N 1
ATOM 891 C CA . ASP A 1 118 ? -14.409 7.030 15.476 1.00 73.50 118 ASP A CA 1
ATOM 892 C C . ASP A 1 118 ? -12.925 7.443 15.468 1.00 73.50 118 ASP A C 1
ATOM 894 O O . ASP A 1 118 ? -12.097 6.806 16.124 1.00 73.50 118 ASP A O 1
ATOM 898 N N . GLU A 1 119 ? -12.579 8.489 14.709 1.00 54.91 119 GLU A N 1
ATOM 899 C CA . GLU A 1 119 ? -11.194 8.958 14.529 1.00 54.91 119 GLU A CA 1
ATOM 900 C C . GLU A 1 119 ? -10.548 9.376 15.858 1.00 54.91 119 GLU A C 1
ATOM 902 O O . GLU A 1 119 ? -9.326 9.336 16.002 1.00 54.91 119 GLU A O 1
ATOM 907 N N . GLU A 1 120 ? -11.364 9.697 16.865 1.00 50.47 120 GLU A N 1
ATOM 908 C CA . GLU A 1 120 ? -10.890 10.072 18.192 1.00 50.47 120 GLU A CA 1
ATOM 909 C C . GLU A 1 120 ? -10.317 8.900 19.017 1.00 50.47 120 GLU A C 1
ATOM 911 O O . GLU A 1 120 ? -9.667 9.127 20.036 1.00 50.47 120 GLU A O 1
ATOM 916 N N . ILE A 1 121 ? -10.498 7.649 18.568 1.00 57.12 121 ILE A N 1
ATOM 917 C CA . ILE A 1 121 ? -9.832 6.463 19.146 1.00 57.12 121 ILE A CA 1
ATOM 918 C C . ILE A 1 121 ? -8.314 6.503 18.893 1.00 57.12 121 ILE A C 1
ATOM 920 O O . ILE A 1 121 ? -7.548 5.868 19.614 1.00 57.12 121 ILE A O 1
ATOM 924 N N . PHE A 1 122 ? -7.871 7.256 17.883 1.00 55.53 122 PHE A N 1
ATOM 925 C CA . PHE A 1 122 ? -6.465 7.371 17.496 1.00 55.53 122 PHE A CA 1
ATOM 926 C C . PHE A 1 122 ? -5.777 8.627 18.053 1.00 55.53 122 PHE A C 1
ATOM 928 O O . PHE A 1 122 ? -4.657 8.926 17.641 1.00 55.53 122 PHE A O 1
ATOM 935 N N . VAL A 1 123 ? -6.422 9.383 18.953 1.00 50.62 123 VAL A N 1
ATOM 936 C CA . VAL A 1 123 ? -5.771 10.513 19.634 1.00 50.62 123 VAL A CA 1
ATOM 937 C C . VAL A 1 123 ? -4.870 9.938 20.720 1.00 50.62 123 VAL A C 1
ATOM 939 O O . VAL A 1 123 ? -5.357 9.290 21.646 1.00 50.62 123 VAL A O 1
ATOM 942 N N . ASP A 1 124 ? -3.563 10.152 20.578 1.00 47.91 124 ASP A N 1
ATOM 943 C CA . ASP A 1 124 ? -2.569 9.743 21.565 1.00 47.91 124 ASP A CA 1
ATOM 944 C C . ASP A 1 124 ? -2.961 10.267 22.959 1.00 47.91 124 ASP A C 1
ATOM 946 O O . ASP A 1 124 ? -3.283 11.443 23.138 1.00 47.91 124 ASP A O 1
ATOM 950 N N . GLU A 1 125 ? -2.917 9.386 23.963 1.00 48.81 125 GLU A N 1
ATOM 951 C CA . GLU A 1 125 ? -3.242 9.677 25.370 1.00 48.81 125 GLU A CA 1
ATOM 952 C C . GLU A 1 125 ? -2.335 10.754 26.010 1.00 48.81 125 GLU A C 1
ATOM 954 O O . GLU A 1 125 ? -2.543 11.128 27.164 1.00 48.81 125 GLU A O 1
ATOM 959 N N . GLU A 1 126 ? -1.349 11.288 25.283 1.00 47.53 126 GLU A N 1
ATOM 960 C CA . GLU A 1 126 ? -0.321 12.189 25.815 1.00 47.53 126 GLU A CA 1
ATOM 961 C C . GLU A 1 126 ? -0.810 13.619 26.115 1.00 47.53 126 GLU A C 1
ATOM 963 O O . GLU A 1 126 ? -0.102 14.360 26.793 1.00 47.53 126 GLU A O 1
ATOM 968 N N . GLU A 1 127 ? -2.013 14.027 25.690 1.00 45.69 127 GLU A N 1
ATOM 969 C CA . GLU A 1 127 ? -2.472 15.420 25.865 1.00 45.69 127 GLU A CA 1
ATOM 970 C C . GLU A 1 127 ? -3.513 15.642 26.981 1.00 45.69 127 GLU A C 1
ATOM 972 O O . GLU A 1 127 ? -4.100 16.719 27.072 1.00 45.69 127 GLU A O 1
ATOM 977 N N . SER A 1 128 ? -3.749 14.669 27.872 1.00 44.44 128 SER A N 1
ATOM 978 C CA . SER A 1 128 ? -4.705 14.864 28.981 1.00 44.44 128 SER A CA 1
ATOM 979 C C . SER A 1 128 ? -4.282 14.284 30.333 1.00 44.44 128 SER A C 1
ATOM 981 O O . SER A 1 128 ? -5.097 13.712 31.058 1.00 44.44 128 SER A O 1
ATOM 983 N N . GLU A 1 129 ? -3.043 14.543 30.758 1.00 46.03 129 GLU A N 1
ATOM 984 C CA . GLU A 1 129 ? -2.753 14.670 32.196 1.00 46.03 129 GLU A CA 1
ATOM 985 C C . GLU A 1 129 ? -3.295 16.016 32.723 1.00 46.03 129 GLU A C 1
ATOM 987 O O . GLU A 1 129 ? -2.563 16.878 33.204 1.00 46.03 129 GLU A O 1
ATOM 992 N N . GLU A 1 130 ? -4.611 16.223 32.634 1.00 49.50 130 GLU A N 1
ATOM 993 C CA . GLU A 1 130 ? -5.262 17.177 33.533 1.00 49.50 130 GLU A CA 1
ATOM 994 C C . GLU A 1 130 ? -5.153 16.576 34.945 1.00 49.50 130 GLU A C 1
ATOM 996 O O . GLU A 1 130 ? -5.607 15.441 35.147 1.00 49.50 130 GLU A O 1
ATOM 1001 N N . PRO A 1 131 ? -4.547 17.275 35.924 1.00 51.50 131 PRO A N 1
ATOM 1002 C CA . PRO A 1 131 ? -4.429 16.757 37.277 1.00 51.50 131 PRO A CA 1
ATOM 1003 C C . PRO A 1 131 ? -5.823 16.385 37.772 1.00 51.50 131 PRO A C 1
ATOM 1005 O O . PRO A 1 131 ? -6.769 17.170 37.675 1.00 51.50 131 PRO A O 1
ATOM 1008 N N . THR A 1 132 ? -5.965 15.160 38.275 1.00 54.09 132 THR A N 1
ATOM 1009 C CA . THR A 1 132 ? -7.208 14.689 38.874 1.00 54.09 132 THR A CA 1
ATOM 1010 C C . THR A 1 132 ? -7.485 15.499 40.139 1.00 54.09 132 THR A C 1
ATOM 1012 O O . THR A 1 132 ? -7.058 15.131 41.232 1.00 54.09 132 THR A O 1
ATOM 1015 N N . LEU A 1 133 ? -8.159 16.634 39.981 1.00 54.00 133 LEU A N 1
ATOM 1016 C CA . LEU A 1 133 ? -8.779 17.373 41.070 1.00 54.00 133 LEU A CA 1
ATOM 1017 C C . LEU A 1 133 ? -9.966 16.529 41.534 1.00 54.00 133 LEU A C 1
ATOM 1019 O O . LEU A 1 133 ? -11.016 16.537 40.899 1.00 54.00 133 LEU A O 1
ATOM 1023 N N . PHE A 1 134 ? -9.756 15.730 42.573 1.00 56.28 134 PHE A N 1
ATOM 1024 C CA . PHE A 1 134 ? -10.841 15.154 43.357 1.00 56.28 134 PHE A CA 1
ATOM 1025 C C . PHE A 1 134 ? -11.136 16.120 44.501 1.00 56.28 134 PHE A C 1
ATOM 1027 O O . PHE A 1 134 ? -10.202 16.589 45.154 1.00 56.28 134 PHE A O 1
ATOM 1034 N N . ASP A 1 135 ? -12.413 16.406 44.741 1.00 54.41 135 ASP A N 1
ATOM 1035 C CA . ASP A 1 135 ? -12.824 17.060 45.983 1.00 54.41 135 ASP A CA 1
ATOM 1036 C C . ASP A 1 135 ? -12.627 16.089 47.166 1.00 54.41 135 ASP A C 1
ATOM 1038 O O . ASP A 1 135 ? -12.535 14.873 46.968 1.00 54.41 135 ASP A O 1
ATOM 1042 N N . GLU A 1 136 ? -12.551 16.607 48.399 1.00 49.53 136 GLU A N 1
ATOM 1043 C CA . GLU A 1 136 ? -12.254 15.838 49.629 1.00 49.53 136 GLU A CA 1
ATOM 1044 C C . GLU A 1 136 ? -13.197 14.635 49.875 1.00 49.53 136 GLU A C 1
ATOM 1046 O O . GLU A 1 136 ? -12.833 13.716 50.609 1.00 49.53 136 GLU A O 1
ATOM 1051 N N . ASP A 1 137 ? -14.346 14.582 49.192 1.00 56.94 137 ASP A N 1
ATOM 1052 C CA . ASP A 1 137 ? -15.340 13.501 49.252 1.00 56.94 137 ASP A CA 1
ATOM 1053 C C . ASP A 1 137 ? -15.191 12.424 48.150 1.00 56.94 137 ASP A C 1
ATOM 1055 O O . ASP A 1 137 ? -16.003 11.501 48.055 1.00 56.94 137 ASP A O 1
ATOM 1059 N N . GLY A 1 138 ? -14.161 12.505 47.297 1.00 59.66 138 GLY A N 1
ATOM 1060 C CA . GLY A 1 138 ? -13.888 11.510 46.249 1.00 59.66 138 GLY A CA 1
ATOM 1061 C C . GLY A 1 138 ? -14.788 11.605 45.010 1.00 59.66 138 GLY A C 1
ATOM 1062 O O . GLY A 1 138 ? -14.785 10.696 44.177 1.00 59.66 138 GLY A O 1
ATOM 1063 N N . SER A 1 139 ? -15.550 12.691 44.858 1.00 65.81 139 SER A N 1
ATOM 1064 C CA . SER A 1 139 ? -16.355 12.971 43.665 1.00 65.81 139 SER A CA 1
ATOM 1065 C C . SER A 1 139 ? -15.526 13.618 42.551 1.00 65.81 139 SER A C 1
ATOM 1067 O O . SER A 1 139 ? -14.735 14.526 42.801 1.00 65.81 139 SER A O 1
ATOM 1069 N N . ASP A 1 140 ? -15.724 13.176 41.302 1.00 78.06 140 ASP A N 1
ATOM 1070 C CA . ASP A 1 140 ? -15.162 13.851 40.125 1.00 78.06 140 ASP A CA 1
ATOM 1071 C C . ASP A 1 140 ? -15.949 15.155 39.853 1.00 78.06 140 ASP A C 1
ATOM 1073 O O . ASP A 1 140 ? -17.167 15.080 39.657 1.00 78.06 140 ASP A O 1
ATOM 1077 N N . PRO A 1 141 ? -15.301 16.334 39.772 1.00 83.94 141 PRO A N 1
ATOM 1078 C CA . PRO A 1 141 ? -15.968 17.619 39.524 1.00 83.94 141 PRO A CA 1
ATOM 1079 C C . PRO A 1 141 ? -16.779 17.683 38.223 1.00 83.94 141 PRO A C 1
ATOM 1081 O O . PRO A 1 141 ? -17.629 18.555 38.043 1.00 83.94 141 PRO A O 1
ATOM 1084 N N . LEU A 1 142 ? -16.502 16.789 37.271 1.00 86.38 142 LEU A N 1
ATOM 1085 C CA . LEU A 1 142 ? -17.210 16.711 35.996 1.00 86.38 142 LEU A CA 1
ATOM 1086 C C . LEU A 1 142 ? -18.391 15.735 36.019 1.00 86.38 142 LEU A C 1
ATOM 1088 O O . LEU A 1 142 ? -19.085 15.616 35.009 1.00 86.38 142 LEU A O 1
ATOM 1092 N N . PHE A 1 143 ? -18.649 15.068 37.147 1.00 87.69 143 PHE A N 1
ATOM 1093 C CA . PHE A 1 143 ? -19.708 14.070 37.274 1.00 87.69 143 PHE A CA 1
ATOM 1094 C C . PHE A 1 143 ? -21.100 14.624 36.969 1.00 87.69 143 PHE A C 1
ATOM 1096 O O . PHE A 1 143 ? -21.823 14.039 36.165 1.00 87.69 143 PHE A O 1
ATOM 1103 N N . GLU A 1 144 ? -21.461 15.776 37.534 1.00 86.88 144 GLU A N 1
ATOM 1104 C CA . GLU A 1 144 ? -22.772 16.394 37.292 1.00 86.88 144 GLU A CA 1
ATOM 1105 C C . GLU A 1 144 ? -22.958 16.787 35.824 1.00 86.88 144 GLU A C 1
ATOM 1107 O O . GLU A 1 144 ? -23.996 16.510 35.223 1.00 86.88 144 GLU A O 1
ATOM 1112 N N . LYS A 1 145 ? -21.916 17.350 35.202 1.00 86.00 145 LYS A N 1
ATOM 1113 C CA . LYS A 1 145 ? -21.947 17.701 33.775 1.00 86.00 145 LYS A CA 1
ATOM 1114 C C . LYS A 1 145 ? -22.081 16.456 32.904 1.00 86.00 145 LYS A C 1
ATOM 1116 O O . LYS A 1 145 ? -22.858 16.449 31.956 1.00 86.00 145 LYS A O 1
ATOM 1121 N N . ALA A 1 146 ? -21.339 15.395 33.222 1.00 89.25 146 ALA A N 1
ATOM 1122 C CA . ALA A 1 146 ? -21.428 14.116 32.524 1.00 89.25 146 ALA A CA 1
ATOM 1123 C C . ALA A 1 146 ? -22.842 13.528 32.616 1.00 89.25 146 ALA A C 1
ATOM 1125 O O . ALA A 1 146 ? -23.366 13.012 31.630 1.00 89.25 146 ALA A O 1
ATOM 1126 N N . LEU A 1 147 ? -23.461 13.632 33.791 1.00 88.81 147 LEU A N 1
ATOM 1127 C CA . LEU A 1 147 ? -24.809 13.151 34.046 1.00 88.81 147 LEU A CA 1
ATOM 1128 C C . LEU A 1 147 ? -25.844 13.908 33.207 1.00 88.81 147 LEU A C 1
ATOM 1130 O O . LEU A 1 147 ? -26.662 13.275 32.544 1.00 88.81 147 LEU A O 1
ATOM 1134 N N . GLU A 1 148 ? -25.771 15.239 33.170 1.00 86.62 148 GLU A N 1
ATOM 1135 C CA . GLU A 1 148 ? -26.652 16.070 32.340 1.00 86.62 148 GLU A CA 1
ATOM 1136 C C . GLU A 1 148 ? -26.577 15.659 30.860 1.00 86.62 148 GLU A C 1
ATOM 1138 O O . GLU A 1 148 ? -27.596 15.471 30.195 1.00 86.62 148 GLU A O 1
ATOM 1143 N N . ILE A 1 149 ? -25.360 15.439 30.360 1.00 85.50 149 ILE A N 1
ATOM 1144 C CA . ILE A 1 149 ? -25.093 15.018 28.981 1.00 85.50 149 ILE A CA 1
ATOM 1145 C C . ILE A 1 149 ? -25.741 13.660 28.677 1.00 85.50 149 ILE A C 1
ATOM 1147 O O . ILE A 1 149 ? -26.379 13.488 27.635 1.00 85.50 149 ILE A O 1
ATOM 1151 N N . VAL A 1 150 ? -25.593 12.697 29.588 1.00 87.69 150 VAL A N 1
ATOM 1152 C CA . VAL A 1 150 ? -26.168 11.351 29.453 1.00 87.69 150 VAL A CA 1
ATOM 1153 C C . VAL A 1 150 ? -27.695 11.390 29.494 1.00 87.69 150 VAL A C 1
ATOM 1155 O O . VAL A 1 150 ? -28.344 10.716 28.691 1.00 87.69 150 VAL A O 1
ATOM 1158 N N . LEU A 1 151 ? -28.281 12.198 30.381 1.00 85.06 151 LEU A N 1
ATOM 1159 C CA . LEU A 1 151 ? -29.732 12.355 30.496 1.00 85.06 151 LEU A CA 1
ATOM 1160 C C . LEU A 1 151 ? -30.333 13.031 29.259 1.00 85.06 151 LEU A C 1
ATOM 1162 O O . LEU A 1 151 ? -31.365 12.580 28.767 1.00 85.06 151 LEU A O 1
ATOM 1166 N N . GLN A 1 152 ? -29.670 14.057 28.717 1.00 80.75 152 GLN A N 1
ATOM 1167 C CA . GLN A 1 152 ? -30.102 14.728 27.488 1.00 80.75 152 GLN A CA 1
ATOM 1168 C C . GLN A 1 152 ? -30.061 13.796 26.273 1.00 80.75 152 GLN A C 1
ATOM 1170 O O . GLN A 1 152 ? -30.956 13.847 25.429 1.00 80.75 152 GLN A O 1
ATOM 1175 N N . GLN A 1 153 ? -29.038 12.942 26.165 1.00 82.12 153 GLN A N 1
ATOM 1176 C CA . GLN A 1 153 ? -28.917 12.026 25.030 1.00 82.12 153 GLN A CA 1
ATOM 1177 C C . GLN A 1 153 ? -29.755 10.744 25.191 1.00 82.12 153 GLN A C 1
ATOM 1179 O O . GLN A 1 153 ? -30.081 10.090 24.199 1.00 82.12 153 GLN A O 1
ATOM 1184 N N . GLY A 1 154 ? -30.092 10.358 26.425 1.0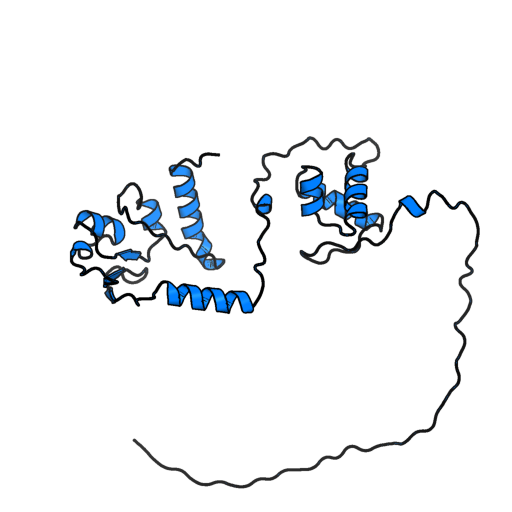0 81.69 154 GLY A N 1
ATOM 1185 C CA . GLY A 1 154 ? -30.815 9.121 26.735 1.00 81.69 154 GLY A CA 1
ATOM 1186 C C . GLY A 1 154 ? -29.989 7.842 26.549 1.00 81.69 154 GLY A C 1
ATOM 1187 O O . GLY A 1 154 ? -30.535 6.742 26.617 1.00 81.69 154 GLY A O 1
ATOM 1188 N N . LYS A 1 155 ? -28.679 7.967 26.303 1.00 82.69 155 LYS A N 1
ATOM 1189 C CA . LYS A 1 155 ? -27.717 6.863 26.175 1.00 82.69 155 LYS A CA 1
ATOM 1190 C C . LYS A 1 155 ? -26.387 7.277 26.795 1.00 82.69 155 LYS A C 1
ATOM 1192 O O . LYS A 1 155 ? -25.971 8.422 26.649 1.00 82.69 155 LYS A O 1
ATOM 1197 N N . ALA A 1 156 ? -25.700 6.338 27.435 1.00 84.56 156 ALA A N 1
ATOM 1198 C CA . ALA A 1 156 ? -24.386 6.568 28.023 1.00 84.56 156 ALA A CA 1
ATOM 1199 C C . ALA A 1 156 ? -23.303 5.839 27.224 1.00 84.56 156 ALA A C 1
ATOM 1201 O O . ALA A 1 156 ? -23.257 4.611 27.181 1.00 84.56 156 ALA A O 1
ATOM 1202 N N . SER A 1 157 ? -22.408 6.594 26.596 1.00 86.44 157 SER A N 1
ATOM 1203 C CA . SER A 1 157 ? -21.209 6.057 25.950 1.00 86.44 157 SER A CA 1
ATOM 1204 C C . SER A 1 157 ? -19.982 6.764 26.503 1.00 86.44 157 SER A C 1
ATOM 1206 O O . SER A 1 157 ? -19.968 7.993 26.582 1.00 86.44 157 SER A O 1
ATOM 1208 N N . VAL A 1 158 ? -18.951 5.989 26.851 1.00 85.81 158 VAL A N 1
ATOM 1209 C CA . VAL A 1 158 ? -17.663 6.511 27.328 1.00 85.81 158 VAL A CA 1
ATOM 1210 C C . VAL A 1 158 ? -17.110 7.526 26.330 1.00 85.81 158 VAL A C 1
ATOM 1212 O O . VAL A 1 158 ? -16.837 8.660 26.709 1.00 85.81 158 VAL A O 1
ATOM 1215 N N . SER A 1 159 ? -17.074 7.172 25.044 1.00 81.56 159 SER A N 1
ATOM 1216 C CA . SER A 1 159 ? -16.609 8.052 23.965 1.00 81.56 159 SER A CA 1
ATOM 1217 C C . SER A 1 159 ? -17.465 9.315 23.818 1.00 81.56 159 SER A C 1
ATOM 1219 O O . SER A 1 159 ? -16.953 10.386 23.501 1.00 81.56 159 SER A O 1
ATOM 1221 N N . TYR A 1 160 ? -18.775 9.236 24.083 1.00 83.19 160 TYR A N 1
ATOM 1222 C CA . TYR A 1 160 ? -19.641 10.417 24.016 1.00 83.19 160 TYR A CA 1
ATOM 1223 C C . TYR A 1 160 ? -19.368 11.407 25.154 1.00 83.19 160 TYR A C 1
ATOM 1225 O O . TYR A 1 160 ? -19.257 12.612 24.918 1.00 83.19 160 TYR A O 1
ATOM 1233 N N . ILE A 1 161 ? -19.213 10.902 26.381 1.00 86.38 161 ILE A N 1
ATOM 1234 C CA . ILE A 1 161 ? -18.855 11.722 27.545 1.00 86.38 161 ILE A CA 1
ATOM 1235 C C . ILE A 1 161 ? -17.457 12.320 27.360 1.00 86.38 161 ILE A C 1
ATOM 1237 O O . ILE A 1 161 ? -17.267 13.513 27.598 1.00 86.38 161 ILE A O 1
ATOM 1241 N N . GLN A 1 162 ? -16.513 11.515 26.865 1.00 84.06 162 GLN A N 1
ATOM 1242 C CA . GLN A 1 162 ? -15.154 11.928 26.520 1.00 84.06 162 GLN A CA 1
ATOM 1243 C C . GLN A 1 162 ? -15.160 13.163 25.607 1.00 84.06 162 GLN A C 1
ATOM 1245 O O . GLN A 1 162 ? -14.586 14.192 25.966 1.00 84.06 162 GLN A O 1
ATOM 1250 N N . ARG A 1 163 ? -15.902 13.111 24.489 1.00 77.00 163 ARG A N 1
ATOM 1251 C CA . ARG A 1 163 ? -16.062 14.232 23.545 1.00 77.00 163 ARG A CA 1
ATOM 1252 C C . ARG A 1 163 ? -16.639 15.480 24.170 1.00 77.00 163 ARG A C 1
ATOM 1254 O O . ARG A 1 163 ? -16.143 16.590 23.978 1.00 77.00 163 ARG A O 1
ATOM 1261 N N . ARG A 1 164 ? -17.754 15.309 24.875 1.00 82.44 164 ARG A N 1
ATOM 1262 C CA . ARG A 1 164 ? -18.562 16.438 25.326 1.00 82.44 164 ARG A CA 1
ATOM 1263 C C . ARG A 1 164 ? -17.898 17.198 26.474 1.00 82.44 164 ARG A C 1
ATOM 1265 O O . ARG A 1 164 ? -18.144 18.399 26.605 1.00 82.44 164 ARG A O 1
ATOM 1272 N N . LEU A 1 165 ? -17.052 16.516 27.249 1.00 81.19 165 LEU A N 1
ATOM 1273 C CA . LEU A 1 165 ? -16.300 17.079 28.370 1.00 81.19 165 LEU A CA 1
ATOM 1274 C C . LEU A 1 165 ? -14.818 17.328 28.075 1.00 81.19 165 LEU A C 1
ATOM 1276 O O . LEU A 1 165 ? -14.169 17.968 28.895 1.00 81.19 165 LEU A O 1
ATOM 1280 N N . LYS A 1 166 ? -14.304 16.884 26.919 1.00 82.12 166 LYS A N 1
ATOM 1281 C CA . LYS A 1 166 ? -12.890 17.001 26.520 1.00 82.12 166 LYS A CA 1
ATOM 1282 C C . LYS A 1 166 ? -11.933 16.439 27.578 1.00 82.12 166 LYS A C 1
ATOM 1284 O O . LYS A 1 166 ? -10.997 17.104 28.004 1.00 82.12 166 LYS A O 1
ATOM 1289 N N . ILE A 1 167 ? -12.208 15.216 28.019 1.00 81.62 167 ILE A N 1
ATOM 1290 C CA . ILE A 1 167 ? -11.417 14.497 29.028 1.00 81.62 167 ILE A CA 1
ATOM 1291 C C . ILE A 1 167 ? -10.817 13.222 28.443 1.00 81.62 167 ILE A C 1
ATOM 1293 O O . ILE A 1 167 ? -11.287 12.744 27.417 1.00 81.62 167 ILE A O 1
ATOM 1297 N N . GLY A 1 168 ? -9.820 12.638 29.109 1.00 76.25 168 GLY A N 1
ATOM 1298 C CA . GLY A 1 168 ? -9.248 11.348 28.711 1.00 76.25 168 GLY A CA 1
ATOM 1299 C C . GLY A 1 168 ? -10.211 10.165 28.893 1.00 76.25 168 GLY A C 1
ATOM 1300 O O . GLY A 1 168 ? -11.104 10.192 29.751 1.00 76.25 168 GLY A O 1
ATOM 1301 N N . PHE A 1 169 ? -9.994 9.093 28.120 1.00 80.12 169 PHE A N 1
ATOM 1302 C CA . PHE A 1 169 ? -10.837 7.888 28.114 1.00 80.12 169 PHE A CA 1
ATOM 1303 C C . PHE A 1 169 ? -11.010 7.285 29.512 1.00 80.12 169 PHE A C 1
ATOM 1305 O O . PHE A 1 169 ? -12.133 7.051 29.943 1.00 80.12 169 PHE A O 1
ATOM 1312 N N . ASN A 1 170 ? -9.923 7.116 30.271 1.00 79.19 170 ASN A N 1
ATOM 1313 C CA . ASN A 1 170 ? -9.971 6.535 31.620 1.00 79.19 170 ASN A CA 1
ATOM 1314 C C . ASN A 1 170 ? -10.811 7.364 32.605 1.00 79.19 170 ASN A C 1
ATOM 1316 O O . ASN A 1 170 ? -11.419 6.825 33.530 1.00 79.19 170 ASN A O 1
ATOM 1320 N N . ARG A 1 171 ? -10.861 8.690 32.436 1.00 84.44 171 ARG A N 1
ATOM 1321 C CA . ARG A 1 171 ? -11.728 9.551 33.251 1.00 84.44 171 ARG A CA 1
ATOM 1322 C C . ARG A 1 171 ? -13.183 9.421 32.807 1.00 84.44 171 ARG A C 1
ATOM 1324 O O . ARG A 1 171 ? -14.049 9.235 33.652 1.00 84.44 171 ARG A O 1
ATOM 1331 N N . ALA A 1 172 ? -13.445 9.423 31.500 1.00 85.50 172 ALA A N 1
ATOM 1332 C CA . ALA A 1 172 ? -14.784 9.201 30.957 1.00 85.50 172 ALA A CA 1
ATOM 1333 C C . ALA A 1 172 ? -15.351 7.815 31.321 1.00 85.50 172 ALA A C 1
ATOM 1335 O O . ALA A 1 172 ? -16.520 7.713 31.682 1.00 85.50 172 ALA A O 1
ATOM 1336 N N . ALA A 1 173 ? -14.530 6.763 31.282 1.00 84.44 173 ALA A N 1
ATOM 1337 C CA . ALA A 1 173 ? -14.908 5.404 31.657 1.00 84.44 173 ALA A CA 1
ATOM 1338 C C . ALA A 1 173 ? -15.322 5.345 33.129 1.00 84.44 173 ALA A C 1
ATOM 1340 O O . ALA A 1 173 ? -16.431 4.912 33.431 1.00 84.44 173 ALA A O 1
ATOM 1341 N N . ARG A 1 174 ? -14.496 5.909 34.021 1.00 85.81 174 ARG A N 1
ATOM 1342 C CA . ARG A 1 174 ? -14.816 6.027 35.450 1.00 85.81 174 ARG A CA 1
ATOM 1343 C C . ARG A 1 174 ? -16.093 6.826 35.707 1.00 85.81 174 ARG A C 1
ATOM 1345 O O . ARG A 1 174 ? -16.878 6.448 36.567 1.00 85.81 174 ARG A O 1
ATOM 1352 N N . LEU A 1 175 ? -16.342 7.905 34.960 1.00 89.50 175 LEU A N 1
ATOM 1353 C CA . LEU A 1 175 ? -17.599 8.659 35.065 1.00 89.50 175 LEU A CA 1
ATOM 1354 C C . LEU A 1 175 ? -18.815 7.783 34.726 1.00 89.50 175 LEU A C 1
ATOM 1356 O O . LEU A 1 175 ? -19.812 7.836 35.442 1.00 89.50 175 LEU A O 1
ATOM 1360 N N . VAL A 1 176 ? -18.731 6.955 33.678 1.00 87.94 176 VAL A N 1
ATOM 1361 C CA . VAL A 1 176 ? -19.799 6.005 33.313 1.00 87.94 176 VAL A CA 1
ATOM 1362 C C . VAL A 1 176 ? -19.953 4.893 34.357 1.00 87.94 176 VAL A C 1
ATOM 1364 O O . VAL A 1 176 ? -21.081 4.539 34.689 1.00 87.94 176 VAL A O 1
ATOM 1367 N N . GLU A 1 177 ? -18.855 4.368 34.901 1.00 86.19 177 GLU A N 1
ATOM 1368 C CA . GLU A 1 177 ? -18.865 3.363 35.978 1.00 86.19 177 GLU A CA 1
ATOM 1369 C C . GLU A 1 177 ? -19.524 3.910 37.250 1.00 86.19 177 GLU A C 1
ATOM 1371 O O . GLU A 1 177 ? -20.428 3.287 37.793 1.00 86.19 177 GLU A O 1
ATOM 1376 N N . MET A 1 178 ? -19.195 5.137 37.662 1.00 86.88 178 MET A N 1
ATOM 1377 C CA . MET A 1 178 ? -19.860 5.785 38.798 1.00 86.88 178 MET A CA 1
ATOM 1378 C C . MET A 1 178 ? -21.365 5.992 38.566 1.00 86.88 178 MET A C 1
ATOM 1380 O O . MET A 1 178 ? -22.152 5.953 39.514 1.00 86.88 178 MET A O 1
ATOM 1384 N N . MET A 1 179 ? -21.796 6.228 37.321 1.00 89.31 179 MET A N 1
ATOM 1385 C CA . MET A 1 179 ? -23.223 6.301 36.981 1.00 89.31 179 MET A CA 1
ATOM 1386 C C . MET A 1 179 ? -23.906 4.928 37.018 1.00 89.31 179 MET A C 1
ATOM 1388 O O . MET A 1 179 ? -25.089 4.855 37.358 1.00 89.31 179 MET A O 1
ATOM 1392 N N . GLU A 1 180 ? -23.190 3.854 36.683 1.00 85.56 180 GLU A N 1
ATOM 1393 C CA . GLU A 1 180 ? -23.661 2.473 36.841 1.00 85.56 180 GLU A CA 1
ATOM 1394 C C . GLU A 1 180 ? -23.812 2.111 38.323 1.00 85.56 180 GLU A C 1
ATOM 1396 O O . GLU A 1 180 ? -24.887 1.670 38.727 1.00 85.56 180 GLU A O 1
ATOM 1401 N N . ASP A 1 181 ? -22.803 2.400 39.149 1.00 84.56 181 ASP A N 1
ATOM 1402 C CA . ASP A 1 181 ? -22.828 2.153 40.598 1.00 84.56 181 ASP A CA 1
ATOM 1403 C C . ASP A 1 181 ? -23.985 2.888 41.290 1.00 84.56 181 ASP A C 1
ATOM 1405 O O . ASP A 1 181 ? -24.618 2.373 42.215 1.00 84.56 181 ASP A O 1
ATOM 1409 N N . LYS A 1 182 ? -24.313 4.094 40.811 1.00 84.81 182 LYS A N 1
ATOM 1410 C CA . LYS A 1 182 ? -25.460 4.889 41.282 1.00 84.81 182 LYS A CA 1
ATOM 1411 C C . LYS A 1 182 ? -26.803 4.450 40.674 1.00 84.81 182 LYS A C 1
ATOM 1413 O O . LYS A 1 182 ? -27.838 5.026 41.010 1.00 84.81 182 LYS A O 1
ATOM 1418 N N . GLY A 1 183 ? -26.821 3.444 39.797 1.00 82.31 183 GLY A N 1
ATOM 1419 C CA . GLY A 1 183 ? -28.032 2.891 39.179 1.00 82.31 183 GLY A CA 1
ATOM 1420 C C . GLY A 1 183 ? -28.707 3.812 38.156 1.00 82.31 183 GLY A C 1
ATOM 1421 O O . GLY A 1 183 ? -29.910 3.685 37.912 1.00 82.31 183 GLY A O 1
ATOM 1422 N N . ILE A 1 184 ? -27.956 4.757 37.588 1.00 85.38 184 ILE A N 1
ATOM 1423 C CA . ILE A 1 184 ? -28.420 5.716 36.574 1.00 85.38 184 ILE A CA 1
ATOM 1424 C C . ILE A 1 184 ? -28.281 5.105 35.178 1.00 85.38 184 ILE A C 1
ATOM 1426 O O . ILE A 1 184 ? -29.160 5.269 34.333 1.00 85.38 184 ILE A O 1
ATOM 1430 N N . VAL A 1 185 ? -27.194 4.371 34.949 1.00 87.88 185 VAL A N 1
ATOM 1431 C CA . VAL A 1 185 ? -26.855 3.723 33.680 1.00 87.88 185 VAL A CA 1
ATOM 1432 C C . VAL A 1 185 ? -26.847 2.205 33.871 1.00 87.88 185 VAL A C 1
ATOM 1434 O O . VAL A 1 185 ? -26.488 1.712 34.935 1.00 87.88 185 VAL A O 1
ATOM 1437 N N . GLY A 1 186 ? -27.286 1.459 32.858 1.00 82.75 186 GLY A N 1
ATOM 1438 C CA . GLY A 1 186 ? -27.305 -0.002 32.878 1.00 82.75 186 GLY A CA 1
ATOM 1439 C C . GLY A 1 186 ? -25.920 -0.644 32.748 1.00 82.75 186 GLY A C 1
ATOM 1440 O O . GLY A 1 186 ? -24.927 0.053 32.530 1.00 82.75 186 GLY A O 1
ATOM 1441 N N . PRO A 1 187 ? -25.843 -1.982 32.847 1.00 81.25 187 PRO A N 1
ATOM 1442 C CA . PRO A 1 187 ? -24.579 -2.701 32.775 1.00 81.25 187 PRO A CA 1
ATOM 1443 C C . PRO A 1 187 ? -23.904 -2.560 31.410 1.00 81.25 187 PRO A C 1
ATOM 1445 O O . PRO A 1 187 ? -24.549 -2.278 30.394 1.00 81.25 187 PRO A O 1
ATOM 1448 N N . ALA A 1 188 ? -22.591 -2.786 31.379 1.00 76.88 188 ALA A N 1
ATOM 1449 C CA . ALA A 1 188 ? -21.806 -2.751 30.149 1.00 76.88 188 ALA A CA 1
ATOM 1450 C C . ALA A 1 188 ? -22.359 -3.712 29.076 1.00 76.88 188 ALA A C 1
ATOM 1452 O O . ALA A 1 188 ? -22.525 -4.907 29.317 1.00 76.88 188 ALA A O 1
ATOM 1453 N N . GLN A 1 189 ? -22.585 -3.200 27.861 1.00 72.19 189 GLN A N 1
ATOM 1454 C CA . GLN A 1 189 ? -23.046 -3.974 26.699 1.00 72.19 189 GLN A CA 1
ATOM 1455 C C . GLN A 1 189 ? -21.947 -4.085 25.626 1.00 72.19 189 GLN A C 1
ATOM 1457 O O . GLN A 1 189 ? -22.160 -3.781 24.450 1.00 72.19 189 GLN A O 1
ATOM 1462 N N . GLY A 1 190 ? -20.740 -4.496 26.028 1.00 69.69 190 GLY A N 1
ATOM 1463 C CA . GLY A 1 190 ? -19.580 -4.542 25.131 1.00 69.69 190 GLY A CA 1
ATOM 1464 C C . GLY A 1 190 ? -19.230 -3.149 24.596 1.00 69.69 190 GLY A C 1
ATOM 1465 O O . GLY A 1 190 ? -19.044 -2.224 25.381 1.00 69.69 190 GLY A O 1
ATOM 1466 N N . SER A 1 191 ? -19.162 -2.993 23.271 1.00 67.38 191 SER A N 1
ATOM 1467 C CA . SER A 1 191 ? -18.899 -1.707 22.603 1.00 67.38 191 SER A CA 1
ATOM 1468 C C . SER A 1 191 ? -20.136 -0.814 22.438 1.00 67.38 191 SER A C 1
ATOM 1470 O O . SER A 1 191 ? -20.012 0.328 21.994 1.00 67.38 191 SER A O 1
ATOM 1472 N N . LYS A 1 192 ? -21.341 -1.305 22.763 1.00 73.12 192 LYS A N 1
ATOM 1473 C CA . LYS A 1 192 ? -22.577 -0.533 22.583 1.00 73.12 192 LYS A CA 1
ATOM 1474 C C . LYS A 1 192 ? -22.779 0.480 23.719 1.00 73.12 192 LYS A C 1
ATOM 1476 O O . LYS A 1 192 ? -22.431 0.184 24.864 1.00 73.12 192 LYS A O 1
ATOM 1481 N N . PRO A 1 193 ? -23.394 1.646 23.434 1.00 76.69 193 PRO A N 1
ATOM 1482 C CA . PRO A 1 193 ? -23.830 2.575 24.471 1.00 76.69 193 PRO A CA 1
ATOM 1483 C C . PRO A 1 193 ? -24.761 1.887 25.471 1.00 76.69 193 PRO A C 1
ATOM 1485 O O . PRO A 1 193 ? -25.624 1.101 25.081 1.00 76.69 193 PRO A O 1
ATOM 1488 N N . ARG A 1 194 ? -24.589 2.204 26.751 1.00 84.00 194 ARG A N 1
ATOM 1489 C CA . ARG A 1 194 ? -25.405 1.690 27.848 1.00 84.00 194 ARG A CA 1
ATOM 1490 C C . ARG A 1 194 ? -26.733 2.446 27.912 1.00 84.00 194 ARG A C 1
ATOM 1492 O O . ARG A 1 194 ? -26.781 3.659 27.682 1.00 84.00 194 ARG A O 1
ATOM 1499 N N . ASP A 1 195 ? -27.796 1.727 28.251 1.00 82.31 195 ASP A N 1
ATOM 1500 C CA . ASP A 1 195 ? -29.126 2.308 28.427 1.00 82.31 195 ASP A CA 1
ATOM 1501 C C . ASP A 1 195 ? -29.195 3.135 29.717 1.00 82.31 195 ASP A C 1
ATOM 1503 O O . ASP A 1 195 ? -28.621 2.760 30.742 1.00 82.31 195 ASP A O 1
ATOM 1507 N N . VAL A 1 196 ? -29.910 4.259 29.680 1.00 84.81 196 VAL A N 1
ATOM 1508 C CA . VAL A 1 196 ? -30.162 5.088 30.866 1.00 84.81 196 VAL A CA 1
ATOM 1509 C C . VAL A 1 196 ? -31.387 4.538 31.593 1.00 84.81 196 VAL A C 1
ATOM 1511 O O . VAL A 1 196 ? -32.477 4.471 31.030 1.00 84.81 196 VAL A O 1
ATOM 1514 N N . LEU A 1 197 ? -31.203 4.116 32.844 1.00 78.75 197 LEU A N 1
ATOM 1515 C CA . LEU A 1 197 ? -32.224 3.433 33.641 1.00 78.75 197 LEU A CA 1
ATOM 1516 C C . LEU A 1 197 ? -33.099 4.398 34.449 1.00 78.75 197 LEU A C 1
ATOM 1518 O O . LEU A 1 197 ? -34.263 4.086 34.705 1.00 78.75 197 LEU A O 1
ATOM 1522 N N . ARG A 1 198 ? -32.549 5.532 34.911 1.00 69.06 198 ARG A N 1
ATOM 1523 C CA . ARG A 1 198 ? -33.237 6.456 35.835 1.00 69.06 198 ARG A CA 1
ATOM 1524 C C . ARG A 1 198 ? -32.848 7.915 35.593 1.00 69.06 198 ARG A C 1
ATOM 1526 O O . ARG A 1 198 ? -31.674 8.209 35.405 1.00 69.06 198 ARG A O 1
ATOM 1533 N N . ASN A 1 199 ? -33.827 8.822 35.669 1.00 59.69 199 ASN A N 1
ATOM 1534 C CA . ASN A 1 199 ? -33.595 10.268 35.727 1.00 59.69 199 ASN A CA 1
ATOM 1535 C C . ASN A 1 199 ? -33.586 10.735 37.202 1.00 59.69 199 ASN A C 1
ATOM 1537 O O . ASN A 1 199 ? -34.635 10.655 37.849 1.00 59.69 199 ASN A O 1
ATOM 1541 N N . PRO A 1 200 ? -32.447 11.192 37.753 1.00 55.00 200 PRO A N 1
ATOM 1542 C CA . PRO A 1 200 ? -32.365 11.647 39.139 1.00 55.00 200 PRO A CA 1
ATOM 1543 C C . PRO A 1 200 ? -33.163 12.931 39.435 1.00 55.00 200 PRO A C 1
ATOM 1545 O O . PRO A 1 200 ? -33.578 13.100 40.577 1.00 55.00 200 PRO A O 1
ATOM 1548 N N . GLU A 1 201 ? -33.493 13.778 38.447 1.00 50.25 201 GLU A N 1
ATOM 1549 C CA . GLU A 1 201 ? -34.262 15.018 38.697 1.00 50.25 201 GLU A CA 1
ATOM 1550 C C . GLU A 1 201 ? -35.720 14.780 39.132 1.00 50.25 201 GLU A C 1
ATOM 1552 O O . GLU A 1 201 ? -36.381 15.669 39.666 1.00 50.25 201 GLU A O 1
ATOM 1557 N N . VAL A 1 202 ? -36.249 13.568 38.944 1.00 46.19 202 VAL A N 1
ATOM 1558 C CA . VAL A 1 202 ? -37.653 13.261 39.265 1.00 46.19 202 VAL A CA 1
ATOM 1559 C C . VAL A 1 202 ? -37.856 12.938 40.757 1.00 46.19 202 VAL A C 1
ATOM 1561 O O . VAL A 1 202 ? -38.993 12.923 41.226 1.00 46.19 202 VAL A O 1
ATOM 1564 N N . PHE A 1 203 ? -36.789 12.738 41.543 1.00 42.50 203 PHE A N 1
ATOM 1565 C CA . PHE A 1 203 ? -36.913 12.310 42.945 1.00 42.50 203 PHE A CA 1
ATOM 1566 C C . PHE A 1 203 ? -36.923 13.437 43.987 1.00 42.50 203 PHE A C 1
ATOM 1568 O O . PHE A 1 203 ? -37.476 13.228 45.064 1.00 42.50 203 PHE A O 1
ATOM 1575 N N . ASP A 1 204 ? -36.434 14.639 43.672 1.00 43.50 204 ASP A N 1
ATOM 1576 C CA . ASP A 1 204 ? -36.371 15.734 44.660 1.00 43.50 204 ASP A CA 1
ATOM 1577 C C . ASP A 1 204 ? -37.678 16.535 44.815 1.00 43.50 204 ASP A C 1
ATOM 1579 O O . ASP A 1 204 ? -37.779 17.405 45.678 1.00 43.50 204 ASP A O 1
ATOM 1583 N N . SER A 1 205 ? -38.722 16.231 44.034 1.00 39.09 205 SER A N 1
ATOM 1584 C CA . SER A 1 205 ? -39.994 16.978 44.076 1.00 39.09 205 SER A CA 1
ATOM 1585 C C . SER A 1 205 ? -41.158 16.278 44.786 1.00 39.09 205 SER A C 1
ATOM 1587 O O . SER A 1 205 ? -42.207 16.894 44.956 1.00 39.09 205 SER A O 1
ATOM 1589 N N . HIS A 1 206 ? -41.014 15.027 45.238 1.00 37.66 206 HIS A N 1
ATOM 1590 C CA . HIS A 1 206 ? -42.105 14.303 45.906 1.00 37.66 206 HIS A CA 1
ATOM 1591 C C . HIS A 1 206 ? -41.660 13.718 47.247 1.00 37.66 206 HIS A C 1
ATOM 1593 O O . HIS A 1 206 ? -41.346 12.536 47.386 1.00 37.66 206 HIS A O 1
ATOM 1599 N N . GLY A 1 207 ? -41.676 14.584 48.259 1.00 32.19 207 GLY A N 1
ATOM 1600 C CA . GLY A 1 207 ? -41.586 14.191 49.655 1.00 32.19 207 GLY A CA 1
ATOM 1601 C C . GLY A 1 207 ? -42.752 13.293 50.090 1.00 32.19 207 GLY A C 1
ATOM 1602 O O . GLY A 1 207 ? -43.917 13.618 49.888 1.00 32.19 207 GLY A O 1
ATOM 1603 N N . MET A 1 208 ? -42.373 12.212 50.772 1.00 35.56 208 MET A N 1
ATOM 1604 C CA . MET A 1 208 ? -43.123 11.411 51.746 1.00 35.56 208 MET A CA 1
ATOM 1605 C C . MET A 1 208 ? -44.386 10.613 51.343 1.00 35.56 208 MET A C 1
ATOM 1607 O O . MET A 1 208 ? -45.400 11.125 50.885 1.00 35.56 208 MET A O 1
ATOM 1611 N N . ASN A 1 209 ? -44.337 9.361 51.826 1.00 32.59 209 ASN A N 1
ATOM 1612 C CA . ASN A 1 209 ? -45.410 8.456 52.260 1.00 32.59 209 ASN A CA 1
ATOM 1613 C C . ASN A 1 209 ? -46.068 7.539 51.219 1.00 32.59 209 ASN A C 1
ATOM 1615 O O . ASN A 1 209 ? -47.123 7.832 50.671 1.00 32.59 209 ASN A O 1
ATOM 1619 N N . SER A 1 210 ? -45.576 6.301 51.139 1.00 30.50 210 SER A N 1
ATOM 1620 C CA . SER A 1 210 ? -46.420 5.145 51.487 1.00 30.50 210 SER A CA 1
ATOM 1621 C C . SER A 1 210 ? -45.586 3.878 51.680 1.00 30.50 210 SER A C 1
ATOM 1623 O O . SER A 1 210 ? -44.797 3.461 50.837 1.00 30.50 210 SER A O 1
ATOM 1625 N N . SER A 1 211 ? -45.766 3.271 52.845 1.00 35.34 211 SER A N 1
ATOM 1626 C CA . SER A 1 211 ? -45.225 1.979 53.243 1.00 35.34 211 SER A CA 1
ATOM 1627 C C . SER A 1 211 ? -45.774 0.888 52.317 1.00 35.34 211 SER A C 1
ATOM 1629 O O . SER A 1 211 ? -46.954 0.549 52.404 1.00 35.34 211 SER A O 1
ATOM 1631 N N . PHE A 1 212 ? -44.941 0.313 51.447 1.00 33.84 212 PHE A N 1
ATOM 1632 C CA . PHE A 1 212 ? -45.324 -0.871 50.675 1.00 33.84 212 PHE A CA 1
ATOM 1633 C C . PHE A 1 212 ? -44.971 -2.144 51.451 1.00 33.84 212 PHE A C 1
ATOM 1635 O O . PHE A 1 212 ? -43.812 -2.466 51.698 1.00 33.84 212 PHE A O 1
ATOM 1642 N N . ASN A 1 213 ? -46.024 -2.835 51.883 1.00 33.47 213 ASN A N 1
ATOM 1643 C CA . ASN A 1 213 ? -46.002 -4.052 52.683 1.00 33.47 213 ASN A CA 1
ATOM 1644 C C . ASN A 1 213 ? -45.725 -5.272 51.779 1.00 33.47 213 ASN A C 1
ATOM 1646 O O . ASN A 1 213 ? -46.464 -5.524 50.828 1.00 33.47 213 ASN A O 1
ATOM 1650 N N . LEU A 1 214 ? -44.676 -6.042 52.075 1.00 35.41 214 LEU A N 1
ATOM 1651 C CA . LEU A 1 214 ? -44.141 -7.139 51.247 1.00 35.41 214 LEU A CA 1
ATOM 1652 C C . LEU A 1 214 ? -44.894 -8.480 51.386 1.00 35.41 214 LEU A C 1
ATOM 1654 O O . LEU A 1 214 ? -44.305 -9.545 51.234 1.00 35.41 214 LEU A O 1
ATOM 1658 N N . ASN A 1 215 ? -46.203 -8.462 51.653 1.00 35.94 215 ASN A N 1
ATOM 1659 C CA . ASN A 1 215 ? -46.990 -9.691 51.788 1.00 35.94 215 ASN A CA 1
ATOM 1660 C C . ASN A 1 215 ? -48.375 -9.577 51.133 1.00 35.94 215 ASN A C 1
ATOM 1662 O O . ASN A 1 215 ? -49.387 -9.367 51.795 1.00 35.94 215 ASN A O 1
ATOM 1666 N N . SER A 1 216 ? -48.440 -9.776 49.815 1.00 33.50 216 SER A N 1
ATOM 1667 C CA . SER A 1 216 ? -49.663 -10.268 49.170 1.00 33.50 216 SER A CA 1
ATOM 1668 C C . SER A 1 216 ? -49.319 -11.103 47.933 1.00 33.50 216 SER A C 1
ATOM 1670 O O . SER A 1 216 ? -48.635 -10.655 47.017 1.00 33.50 216 SER A O 1
ATOM 1672 N N . LYS A 1 217 ? -49.748 -12.371 47.953 1.00 39.25 217 LYS A N 1
ATOM 1673 C CA . LYS A 1 217 ? -49.681 -13.297 46.813 1.00 39.25 217 LYS A CA 1
ATOM 1674 C C . LYS A 1 217 ? -50.556 -12.778 45.660 1.00 39.25 217 LYS A C 1
ATOM 1676 O O . LYS A 1 217 ? -51.613 -12.210 45.938 1.00 39.25 217 LYS A O 1
ATOM 1681 N N . PRO A 1 218 ? -50.195 -13.038 44.391 1.00 36.81 218 PRO A N 1
ATOM 1682 C CA . PRO A 1 218 ? -51.061 -12.711 43.264 1.00 36.81 218 PRO A CA 1
ATOM 1683 C C . PRO A 1 218 ? -52.313 -13.613 43.250 1.00 36.81 218 PRO A C 1
ATOM 1685 O O . PRO A 1 218 ? -52.246 -14.760 43.710 1.00 36.81 218 PRO A O 1
ATOM 1688 N N . PRO A 1 219 ? -53.461 -13.124 42.742 1.00 38.41 219 PRO A N 1
ATOM 1689 C CA . PRO A 1 219 ? -54.697 -13.892 42.710 1.00 38.41 219 PRO A CA 1
ATOM 1690 C C . PRO A 1 219 ? -54.647 -14.992 41.642 1.00 38.41 219 PRO A C 1
ATOM 1692 O O . PRO A 1 219 ? -54.128 -14.816 40.541 1.00 38.41 219 PRO A O 1
ATOM 1695 N N . ILE A 1 220 ? -55.220 -16.137 42.004 1.00 40.88 220 ILE A N 1
ATOM 1696 C CA . ILE A 1 220 ? -55.385 -17.332 41.178 1.00 40.88 220 ILE A CA 1
ATOM 1697 C C . ILE A 1 220 ? -56.534 -17.083 40.187 1.00 40.88 220 ILE A C 1
ATOM 1699 O O . ILE A 1 220 ? -57.673 -16.881 40.605 1.00 40.88 220 ILE A O 1
ATOM 1703 N N . GLY A 1 221 ? -56.237 -17.098 38.884 1.00 36.97 221 GLY A N 1
ATOM 1704 C CA . GLY A 1 221 ? -57.230 -17.180 37.802 1.00 36.97 221 GLY A CA 1
ATOM 1705 C C . GLY A 1 221 ? -57.587 -18.641 37.473 1.00 36.97 221 GLY A C 1
ATOM 1706 O O . GLY A 1 221 ? -56.778 -19.530 37.745 1.00 36.97 221 GLY A O 1
ATOM 1707 N N . PRO A 1 222 ? -58.792 -18.924 36.939 1.00 37.59 222 PRO A N 1
ATOM 1708 C CA . PRO A 1 222 ? -59.407 -20.243 37.032 1.00 37.59 222 PRO A CA 1
ATOM 1709 C C . PRO A 1 222 ? -58.875 -21.259 36.014 1.00 37.59 222 PRO A C 1
ATOM 1711 O O . PRO A 1 222 ? -58.553 -20.950 34.870 1.00 37.59 222 PRO A O 1
ATOM 1714 N N . SER A 1 223 ? -58.853 -22.503 36.481 1.00 38.75 223 SER A N 1
ATOM 1715 C CA . SER A 1 223 ? -58.550 -23.747 35.782 1.00 38.75 223 SER A CA 1
ATOM 1716 C C . SER A 1 223 ? -59.473 -24.030 34.595 1.00 38.75 223 SER A C 1
ATOM 1718 O O . SER A 1 223 ? -60.693 -24.067 34.762 1.00 38.75 223 SER A O 1
ATOM 1720 N N . LEU A 1 224 ? -58.883 -24.393 33.458 1.00 36.59 224 LEU A N 1
ATOM 1721 C CA . LEU A 1 224 ? -59.502 -25.260 32.457 1.00 36.59 224 LEU A CA 1
ATOM 1722 C C . LEU A 1 224 ? -58.536 -26.413 32.173 1.00 36.59 224 LEU A C 1
ATOM 1724 O O . LEU A 1 224 ? -57.608 -26.304 31.377 1.00 36.59 224 LEU A O 1
ATOM 1728 N N . ASP A 1 225 ? -58.753 -27.503 32.903 1.00 36.75 225 ASP A N 1
ATOM 1729 C CA . ASP A 1 225 ? -58.356 -28.848 32.506 1.00 36.75 225 ASP A CA 1
ATOM 1730 C C . ASP A 1 225 ? -59.408 -29.368 31.517 1.00 36.75 225 ASP A C 1
ATOM 1732 O O . ASP A 1 225 ? -60.608 -29.211 31.742 1.00 36.75 225 ASP A O 1
ATOM 1736 N N . THR A 1 226 ? -58.971 -29.950 30.406 1.00 36.75 226 THR A N 1
ATOM 1737 C CA . THR A 1 226 ? -59.486 -31.235 29.907 1.00 36.75 226 THR A CA 1
ATOM 1738 C C . THR A 1 226 ? -58.657 -31.639 28.698 1.00 36.75 226 THR A C 1
ATOM 1740 O O . THR A 1 226 ? -58.555 -30.942 27.690 1.00 36.75 226 THR A O 1
ATOM 1743 N N . GLY A 1 227 ? -57.976 -32.767 28.861 1.00 32.84 227 GLY A N 1
ATOM 1744 C CA . GLY A 1 227 ? -56.925 -33.212 27.970 1.00 32.84 227 GLY A CA 1
ATOM 1745 C C . GLY A 1 227 ? -57.373 -33.795 26.636 1.00 32.84 227 GLY A C 1
ATOM 1746 O O . GLY A 1 227 ? -58.527 -34.125 26.390 1.00 32.84 227 GLY A O 1
ATOM 1747 N N . SER A 1 228 ? -56.368 -34.075 25.816 1.00 35.03 228 SER A N 1
ATOM 1748 C CA . SER A 1 228 ? -56.348 -35.284 25.003 1.00 35.03 228 SER A CA 1
ATOM 1749 C C . SER A 1 228 ? -54.899 -35.736 24.819 1.00 35.03 228 SER A C 1
ATOM 1751 O O . SER A 1 228 ? -53.991 -34.970 24.501 1.00 35.03 228 SER A O 1
ATOM 1753 N N . ARG A 1 229 ? -54.673 -37.002 25.162 1.00 35.69 229 ARG A N 1
ATOM 1754 C CA . ARG A 1 229 ? -53.394 -37.706 25.115 1.00 35.69 229 ARG A CA 1
ATOM 1755 C C . ARG A 1 229 ? -53.150 -38.226 23.694 1.00 35.69 229 ARG A C 1
ATOM 1757 O O . ARG A 1 229 ? -53.964 -39.026 23.261 1.00 35.69 229 ARG A O 1
ATOM 1764 N N . ARG A 1 230 ? -51.959 -37.920 23.141 1.00 34.34 230 ARG A N 1
ATOM 1765 C CA . ARG A 1 230 ? -51.048 -38.785 22.328 1.00 34.34 230 ARG A CA 1
ATOM 1766 C C . ARG A 1 230 ? -51.615 -39.404 21.012 1.00 34.34 230 ARG A C 1
ATOM 1768 O O . ARG A 1 230 ? -52.822 -39.397 20.837 1.00 34.34 230 ARG A O 1
ATOM 1775 N N . PRO A 1 231 ? -50.798 -39.997 20.100 1.00 44.84 231 PRO A N 1
ATOM 1776 C CA . PRO A 1 231 ? -49.372 -40.336 20.187 1.00 44.84 231 PRO A CA 1
ATOM 1777 C C . PRO A 1 231 ? -48.499 -39.980 18.960 1.00 44.84 231 PRO A C 1
ATOM 1779 O O . PRO A 1 231 ? -48.937 -39.508 17.920 1.00 44.84 231 PRO A O 1
ATOM 1782 N N . ILE A 1 232 ? -47.219 -40.276 19.166 1.00 43.53 232 ILE A N 1
ATOM 1783 C CA . ILE A 1 232 ? -46.094 -40.389 18.239 1.00 43.53 232 ILE A CA 1
ATOM 1784 C C . ILE A 1 232 ? -46.333 -41.536 17.229 1.00 43.53 232 ILE A C 1
ATOM 1786 O O . ILE A 1 232 ? -46.735 -42.623 17.638 1.00 43.53 232 ILE A O 1
ATOM 1790 N N . ALA A 1 233 ? -45.988 -41.321 15.957 1.00 38.41 233 ALA A N 1
ATOM 1791 C CA . ALA A 1 233 ? -45.683 -42.333 14.929 1.00 38.41 233 ALA A CA 1
ATOM 1792 C C . ALA A 1 233 ? -44.473 -41.771 14.146 1.00 38.41 233 ALA A C 1
ATOM 1794 O O . ALA A 1 233 ? -44.504 -40.596 13.799 1.00 38.41 233 ALA A O 1
ATOM 1795 N N . GLN A 1 234 ? -43.297 -42.385 13.968 1.00 38.78 234 GLN A N 1
ATOM 1796 C CA . GLN A 1 234 ? -42.889 -43.740 13.559 1.00 38.78 234 GLN A CA 1
ATOM 1797 C C . GLN A 1 234 ? -43.531 -44.245 12.253 1.00 38.78 234 GLN A C 1
ATOM 1799 O O . GLN A 1 234 ? -44.663 -44.710 12.247 1.00 38.78 234 GLN A O 1
ATOM 1804 N N . GLY A 1 235 ? -42.733 -44.202 11.178 1.00 36.59 235 GLY A N 1
ATOM 1805 C CA . GLY A 1 235 ? -42.886 -44.888 9.885 1.00 36.59 235 GLY A CA 1
ATOM 1806 C C . GLY A 1 235 ? -41.676 -44.515 9.010 1.00 36.59 235 GLY A C 1
ATOM 1807 O O . GLY A 1 235 ? -41.530 -43.348 8.675 1.00 36.59 235 GLY A O 1
ATOM 1808 N N . GLN A 1 236 ? -40.616 -45.337 8.973 1.00 38.38 236 GLN A N 1
ATOM 1809 C CA . GLN A 1 236 ? -40.323 -46.385 7.965 1.00 38.38 236 GLN A CA 1
ATOM 1810 C C . GLN A 1 236 ? -40.040 -45.803 6.565 1.00 38.38 236 GLN A C 1
ATOM 1812 O O . GLN A 1 236 ? -40.883 -45.125 6.000 1.00 38.38 236 GLN A O 1
ATOM 1817 N N . ILE A 1 237 ? -38.787 -45.825 6.091 1.00 39.16 237 ILE A N 1
ATOM 1818 C CA . ILE A 1 237 ? -38.088 -46.917 5.367 1.00 39.16 237 ILE A CA 1
ATOM 1819 C C . ILE A 1 237 ? -38.725 -47.237 4.000 1.00 39.16 237 ILE A C 1
ATOM 1821 O O . ILE A 1 237 ? -39.765 -47.879 3.928 1.00 39.16 237 ILE A O 1
ATOM 1825 N N . GLY A 1 238 ? -37.993 -46.866 2.947 1.00 37.50 238 GLY A N 1
ATOM 1826 C CA . GLY A 1 238 ? -37.873 -47.497 1.622 1.00 37.50 238 GLY A CA 1
ATOM 1827 C C . GLY A 1 238 ? -36.561 -46.934 1.052 1.00 37.50 238 GLY A C 1
ATOM 1828 O O . GLY A 1 238 ? -36.411 -45.716 1.038 1.00 37.50 238 GLY A O 1
ATOM 1829 N N . GLN A 1 239 ? -35.449 -47.652 0.868 1.00 38.94 239 GLN A N 1
ATOM 1830 C CA . GLN A 1 239 ? -35.176 -48.885 0.117 1.00 38.94 239 GLN A CA 1
ATOM 1831 C C . GLN A 1 239 ? -35.632 -48.840 -1.348 1.00 38.94 239 GLN A C 1
ATOM 1833 O O . GLN A 1 239 ? -36.784 -48.529 -1.629 1.00 38.94 239 GLN A O 1
ATOM 1838 N N . ASP A 1 240 ? -34.661 -49.194 -2.197 1.00 38.25 240 ASP A N 1
ATOM 1839 C CA . ASP A 1 240 ? -34.663 -49.406 -3.650 1.00 38.25 240 ASP A CA 1
ATOM 1840 C C . ASP A 1 240 ? -34.560 -48.106 -4.489 1.00 38.25 240 ASP A C 1
ATOM 1842 O O . ASP A 1 240 ? -35.288 -47.147 -4.277 1.00 38.25 240 ASP A O 1
ATOM 1846 N N . ASP A 1 241 ? -33.596 -47.911 -5.394 1.00 45.31 241 ASP A N 1
ATOM 1847 C CA . ASP A 1 241 ? -32.952 -48.891 -6.263 1.00 45.31 241 ASP A CA 1
ATOM 1848 C C . ASP A 1 241 ? -31.461 -48.628 -6.517 1.00 45.31 241 ASP A C 1
ATOM 1850 O O . ASP A 1 241 ? -30.991 -47.511 -6.752 1.00 45.31 241 ASP A O 1
ATOM 1854 N N . GLN A 1 242 ? -30.738 -49.744 -6.535 1.00 40.47 242 GLN A N 1
ATOM 1855 C CA . GLN A 1 242 ? -29.467 -49.915 -7.210 1.00 40.47 242 GLN A CA 1
ATOM 1856 C C . GLN A 1 242 ? -29.706 -49.870 -8.727 1.00 40.47 242 GLN A C 1
ATOM 1858 O O . GLN A 1 242 ? -30.524 -50.637 -9.216 1.00 40.47 242 GLN A O 1
ATOM 1863 N N . ASP A 1 243 ? -28.881 -49.159 -9.497 1.00 44.97 243 ASP A N 1
ATOM 1864 C CA . ASP A 1 243 ? -28.178 -49.871 -10.566 1.00 44.97 243 ASP A CA 1
ATOM 1865 C C . ASP A 1 243 ? -26.861 -49.194 -10.964 1.00 44.97 243 ASP A C 1
ATOM 1867 O O . ASP A 1 243 ? -26.792 -48.022 -11.323 1.00 44.97 243 ASP A O 1
ATOM 1871 N N . LYS A 1 244 ? -25.811 -50.008 -10.820 1.00 46.16 244 LYS A N 1
ATOM 1872 C CA . LYS A 1 244 ? -24.651 -50.215 -11.700 1.00 46.16 244 LYS A CA 1
ATOM 1873 C C . LYS A 1 244 ? -24.425 -49.120 -12.763 1.00 46.16 244 LYS A C 1
ATOM 1875 O O . LYS A 1 244 ? -25.249 -48.901 -13.631 1.00 46.16 244 LYS A O 1
ATOM 1880 N N . GLY A 1 245 ? -23.275 -48.462 -12.843 1.00 39.75 245 GLY A N 1
ATOM 1881 C CA . GLY A 1 245 ? -21.931 -48.997 -12.671 1.00 39.75 245 GLY A CA 1
ATOM 1882 C C . GLY A 1 245 ? -21.187 -48.976 -14.010 1.00 39.75 245 GLY A C 1
ATOM 1883 O O . GLY A 1 245 ? -21.797 -49.172 -15.056 1.00 39.75 245 GLY A O 1
ATOM 1884 N N . ARG A 1 246 ? -19.853 -48.867 -13.904 1.00 43.78 246 ARG A N 1
ATOM 1885 C CA . ARG A 1 246 ? -18.827 -49.106 -14.940 1.00 43.78 246 ARG A CA 1
ATOM 1886 C C . ARG A 1 246 ? -18.596 -47.960 -15.938 1.00 43.78 246 ARG A C 1
ATOM 1888 O O . ARG A 1 246 ? -19.536 -47.369 -16.429 1.00 43.78 246 ARG A O 1
ATOM 1895 N N . LEU A 1 247 ? -17.367 -47.643 -16.343 1.00 42.56 247 LEU A N 1
ATOM 1896 C CA . LEU A 1 247 ? -16.036 -48.202 -16.074 1.00 42.56 247 LEU A CA 1
ATOM 1897 C C . LEU A 1 247 ? -14.992 -47.210 -16.625 1.00 42.56 247 LEU A C 1
ATOM 1899 O O . LEU A 1 247 ? -15.264 -46.560 -17.626 1.00 42.56 247 LEU A O 1
ATOM 1903 N N . SER A 1 248 ? -13.822 -47.178 -15.977 1.00 45.62 248 SER A N 1
ATOM 1904 C CA . SER A 1 248 ? -12.460 -47.010 -16.532 1.00 45.62 248 SER A CA 1
ATOM 1905 C C . SER A 1 248 ? -12.277 -46.178 -17.814 1.00 45.62 248 SER A C 1
ATOM 1907 O O . SER A 1 248 ? -12.722 -46.590 -18.883 1.00 45.62 248 SER A O 1
ATOM 1909 N N . GLN A 1 249 ? -11.436 -45.149 -17.777 1.00 48.38 249 GLN A N 1
ATOM 1910 C CA . GLN A 1 249 ? -9.964 -45.169 -17.807 1.00 48.38 249 GLN A CA 1
ATOM 1911 C C . GLN A 1 249 ? -9.447 -43.802 -17.359 1.00 48.38 249 GLN A C 1
ATOM 1913 O O . GLN A 1 249 ? -10.202 -42.819 -17.534 1.00 48.38 249 GLN A O 1
#

Radius of gyration: 33.65 Å; chains: 1; bounding box: 77×68×76 Å